Protein AF-A0A2G8JMU8-F1 (afdb_monomer_lite)

pLDDT: mean 80.98, std 19.52, range [22.72, 97.5]

Organism: Stichopus japonicus (NCBI:txid307972)

Structure (mmCIF, N/CA/C/O backbone):
data_AF-A0A2G8JMU8-F1
#
_entry.id   AF-A0A2G8JMU8-F1
#
loop_
_atom_site.group_PDB
_atom_site.id
_atom_site.type_symbol
_atom_site.label_atom_id
_atom_site.label_alt_id
_atom_site.label_comp_id
_atom_site.label_asym_id
_atom_site.label_entity_id
_atom_site.label_seq_id
_atom_site.pdbx_PDB_ins_code
_atom_site.Cartn_x
_atom_site.Cartn_y
_atom_site.Cartn_z
_atom_site.occupancy
_atom_site.B_iso_or_equiv
_atom_site.auth_seq_id
_atom_site.auth_comp_id
_atom_site.auth_asym_id
_atom_site.auth_atom_id
_atom_site.pdbx_PDB_model_num
ATOM 1 N N . MET A 1 1 ? 25.922 -6.117 26.471 1.00 38.06 1 MET A N 1
ATOM 2 C CA . MET A 1 1 ? 25.374 -7.477 26.297 1.00 38.06 1 MET A CA 1
ATOM 3 C C . MET A 1 1 ? 23.872 -7.440 26.523 1.00 38.06 1 MET A C 1
ATOM 5 O O . MET A 1 1 ? 23.458 -7.277 27.659 1.00 38.06 1 MET A O 1
ATOM 9 N N . HIS A 1 2 ? 23.084 -7.528 25.456 1.00 26.00 2 HIS A N 1
ATOM 10 C CA . HIS A 1 2 ? 22.071 -8.568 25.247 1.00 26.00 2 HIS A CA 1
ATOM 11 C C . HIS A 1 2 ? 21.508 -8.372 23.834 1.00 26.00 2 HIS A C 1
ATOM 13 O O . HIS A 1 2 ? 21.058 -7.289 23.478 1.00 26.00 2 HIS A O 1
ATOM 19 N N . HIS A 1 3 ? 21.642 -9.416 23.021 1.00 34.16 3 HIS A N 1
ATOM 20 C CA . HIS A 1 3 ? 21.028 -9.555 21.706 1.00 34.16 3 HIS A CA 1
ATOM 21 C C . HIS A 1 3 ? 19.506 -9.679 21.836 1.00 34.16 3 HIS A C 1
ATOM 23 O O . HIS A 1 3 ? 19.051 -10.393 22.726 1.00 34.16 3 HIS A O 1
ATOM 29 N N . LEU A 1 4 ? 18.760 -9.160 20.855 1.00 22.72 4 LEU A N 1
ATOM 30 C CA . LEU A 1 4 ? 17.804 -9.999 20.129 1.00 22.72 4 LEU A CA 1
ATOM 31 C C . LEU A 1 4 ? 17.551 -9.455 18.714 1.00 22.72 4 LEU A C 1
ATOM 33 O O . LEU A 1 4 ? 17.131 -8.318 18.527 1.00 22.72 4 LEU A O 1
ATOM 37 N N . LEU A 1 5 ? 17.851 -10.306 17.734 1.00 35.22 5 LEU A N 1
ATOM 38 C CA . LEU A 1 5 ? 17.390 -10.248 16.351 1.00 35.22 5 LEU A CA 1
ATOM 39 C C . LEU A 1 5 ? 15.922 -10.681 16.307 1.00 35.22 5 LEU A C 1
ATOM 41 O O . LEU A 1 5 ? 15.606 -11.722 16.873 1.00 35.22 5 LEU A O 1
ATOM 45 N N . MET A 1 6 ? 15.089 -9.979 15.544 1.00 23.41 6 MET A N 1
ATOM 46 C 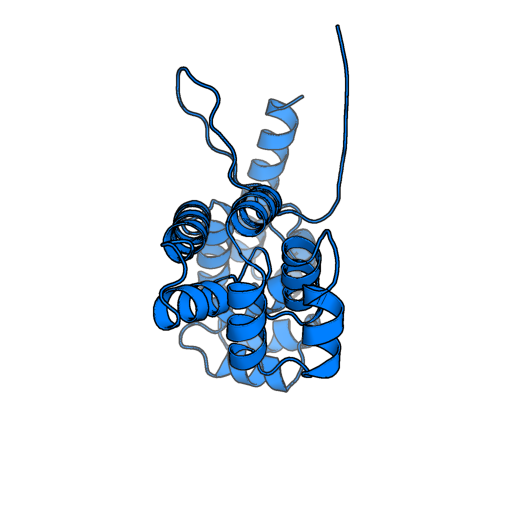CA . MET A 1 6 ? 13.949 -10.585 14.850 1.00 23.41 6 MET A CA 1
ATOM 47 C C . MET A 1 6 ? 13.879 -9.976 13.451 1.00 23.41 6 MET A C 1
ATOM 49 O O . MET A 1 6 ? 13.568 -8.803 13.270 1.00 23.41 6 MET A O 1
ATOM 53 N N . ILE A 1 7 ? 14.243 -10.800 12.472 1.00 36.19 7 ILE A N 1
ATOM 54 C CA . ILE A 1 7 ? 13.916 -10.603 11.065 1.00 36.19 7 ILE A CA 1
ATOM 55 C C . ILE A 1 7 ? 12.453 -11.020 10.927 1.00 36.19 7 ILE A C 1
ATOM 57 O O . ILE A 1 7 ? 12.143 -12.190 11.133 1.00 36.19 7 ILE A O 1
ATOM 61 N N . GLU A 1 8 ? 11.573 -10.096 10.550 1.00 27.27 8 GLU A N 1
ATOM 62 C CA . GLU A 1 8 ? 10.260 -10.444 10.007 1.00 27.27 8 GLU A CA 1
ATOM 63 C C . GLU A 1 8 ? 10.090 -9.803 8.631 1.00 27.27 8 GLU A C 1
ATOM 65 O O . GLU A 1 8 ? 10.208 -8.592 8.436 1.00 27.27 8 GLU A O 1
ATOM 70 N N . HIS A 1 9 ? 9.868 -10.682 7.658 1.00 35.88 9 HIS A N 1
ATOM 71 C CA . HIS A 1 9 ? 9.551 -10.370 6.277 1.00 35.88 9 HIS A CA 1
ATOM 72 C C . HIS A 1 9 ? 8.269 -9.523 6.195 1.00 35.88 9 HIS A C 1
ATOM 74 O O . HIS A 1 9 ? 7.248 -9.900 6.761 1.00 35.88 9 HIS A O 1
ATOM 80 N N . GLY A 1 10 ? 8.302 -8.422 5.433 1.00 34.47 10 GLY A N 1
ATOM 81 C CA . GLY A 1 10 ? 7.091 -7.818 4.853 1.00 34.47 10 GLY A CA 1
ATOM 82 C C . GLY A 1 10 ? 6.731 -6.379 5.240 1.00 34.47 10 GLY A C 1
ATOM 83 O O . GLY A 1 10 ? 5.755 -5.863 4.711 1.00 34.47 10 GLY A O 1
ATOM 84 N N . SER A 1 11 ? 7.488 -5.690 6.098 1.00 37.12 11 SER A N 1
ATOM 85 C CA . SER A 1 11 ? 7.205 -4.278 6.421 1.00 37.12 11 SER A CA 1
ATOM 86 C C . SER A 1 11 ? 8.136 -3.340 5.652 1.00 37.12 11 SER A C 1
ATOM 88 O O . SER A 1 11 ? 9.353 -3.417 5.815 1.00 37.12 11 SER A O 1
ATOM 90 N N . GLN A 1 12 ? 7.578 -2.456 4.815 1.00 39.88 12 GLN A N 1
ATOM 91 C CA . GLN A 1 12 ? 8.331 -1.353 4.209 1.00 39.88 12 GLN A CA 1
ATOM 92 C C . GLN A 1 12 ? 8.908 -0.479 5.338 1.00 39.88 12 GLN A C 1
ATOM 94 O O . GLN A 1 12 ? 8.166 0.084 6.141 1.00 39.88 12 GLN A O 1
ATOM 99 N N . GLN A 1 13 ? 10.237 -0.427 5.437 1.00 40.22 13 GLN A N 1
ATOM 100 C CA . GLN A 1 13 ? 10.962 0.406 6.396 1.00 40.22 13 GLN A CA 1
ATOM 101 C C . GLN A 1 13 ? 11.336 1.720 5.708 1.00 40.22 13 GLN A C 1
ATOM 103 O O . GLN A 1 13 ? 11.909 1.695 4.621 1.00 40.22 13 GLN A O 1
ATOM 108 N N . VAL A 1 14 ? 11.043 2.856 6.339 1.00 40.59 14 VAL A N 1
ATOM 109 C CA . VAL A 1 14 ? 11.495 4.178 5.882 1.00 40.59 14 VAL A CA 1
ATOM 110 C C . VAL A 1 14 ? 12.475 4.718 6.921 1.00 40.59 14 VAL A C 1
ATOM 112 O O . VAL A 1 14 ? 12.117 4.911 8.082 1.00 40.59 14 VAL A O 1
ATOM 115 N N . LEU A 1 15 ? 13.734 4.905 6.520 1.00 36.12 15 LEU A N 1
ATOM 116 C CA . LEU A 1 15 ? 14.836 5.305 7.398 1.00 36.12 15 LEU A CA 1
ATOM 117 C C . LEU A 1 15 ? 15.050 6.827 7.348 1.00 36.12 15 LEU A C 1
ATOM 119 O O . LEU A 1 15 ? 15.086 7.413 6.268 1.00 36.12 15 LEU A O 1
ATOM 123 N N . LYS A 1 16 ? 15.286 7.482 8.496 1.00 39.91 16 LYS A N 1
ATOM 124 C CA . LYS A 1 16 ? 15.858 8.842 8.517 1.00 39.91 16 LYS A CA 1
ATOM 125 C C . LYS A 1 16 ? 16.742 9.089 9.741 1.00 39.91 16 LYS A C 1
ATOM 127 O O . LYS A 1 16 ? 16.368 8.776 10.868 1.00 39.91 16 LYS A O 1
ATOM 132 N N . ARG A 1 17 ? 17.917 9.688 9.511 1.00 37.41 17 ARG A N 1
ATOM 133 C CA . ARG A 1 17 ? 18.836 10.204 10.543 1.00 37.41 17 ARG A CA 1
ATOM 134 C C . ARG A 1 17 ? 18.428 11.610 10.985 1.00 37.41 17 ARG A C 1
ATOM 136 O O . ARG A 1 17 ? 18.222 12.472 10.134 1.00 37.41 17 ARG A O 1
ATOM 143 N N . THR A 1 18 ? 18.501 11.883 12.288 1.00 38.81 18 THR A N 1
ATOM 144 C CA . THR A 1 18 ? 18.687 13.243 12.825 1.00 38.81 18 THR A CA 1
ATOM 145 C C . THR A 1 18 ? 19.670 13.246 13.996 1.00 38.81 18 THR A C 1
ATOM 147 O O . THR A 1 18 ? 19.736 12.296 14.775 1.00 38.81 18 THR A O 1
ATOM 150 N N . ASN A 1 19 ? 20.458 14.321 14.095 1.00 41.00 19 ASN A N 1
ATOM 151 C CA . ASN A 1 19 ? 21.487 14.530 15.114 1.00 41.00 19 ASN A CA 1
ATOM 152 C C . ASN A 1 19 ? 20.875 14.608 16.524 1.00 41.00 19 ASN A C 1
ATOM 154 O O . ASN A 1 19 ? 20.269 15.617 16.870 1.00 41.00 19 ASN A O 1
ATOM 158 N N . GLY A 1 20 ? 21.094 13.575 17.341 1.00 38.06 20 GLY A N 1
ATOM 159 C CA . GLY A 1 20 ? 20.872 13.615 18.791 1.00 38.06 20 GLY A CA 1
ATOM 160 C C . GLY A 1 20 ? 19.450 13.285 19.251 1.00 38.06 20 GLY A C 1
ATOM 161 O O . GLY A 1 20 ? 18.736 14.156 19.731 1.00 38.06 20 GLY A O 1
ATOM 162 N N . GLY A 1 21 ? 19.060 12.013 19.167 1.00 32.44 21 GLY A N 1
ATOM 163 C CA . GLY A 1 21 ? 17.838 11.488 19.787 1.00 32.44 21 GLY A CA 1
ATOM 164 C C . GLY A 1 21 ? 17.277 10.316 18.990 1.00 32.44 21 GLY A C 1
ATOM 165 O O . GLY A 1 21 ? 17.220 10.389 17.766 1.00 32.44 21 GLY A O 1
ATOM 166 N N . PHE A 1 22 ? 16.912 9.224 19.667 1.00 35.19 22 PHE A N 1
ATOM 167 C CA . PHE A 1 22 ? 16.287 8.058 19.039 1.00 35.19 22 PHE A CA 1
ATOM 168 C C . PHE A 1 22 ? 15.047 8.507 18.253 1.00 35.19 22 PHE A C 1
ATOM 170 O O . PHE A 1 22 ? 14.071 8.969 18.840 1.00 35.19 22 PHE A O 1
ATOM 177 N N . ALA A 1 23 ? 15.105 8.412 16.925 1.00 41.50 23 ALA A N 1
ATOM 178 C CA . ALA A 1 23 ? 13.950 8.643 16.075 1.00 41.50 23 ALA A CA 1
ATOM 179 C C . ALA A 1 23 ? 13.002 7.452 16.245 1.00 41.50 23 ALA A C 1
ATOM 181 O O . ALA A 1 23 ? 13.381 6.313 15.974 1.00 41.50 23 ALA A O 1
ATOM 182 N N . TYR A 1 24 ? 11.795 7.711 16.742 1.00 50.19 24 TYR A N 1
ATOM 183 C CA . TYR A 1 24 ? 10.752 6.698 16.829 1.00 50.19 24 TYR A CA 1
ATOM 184 C C . TYR A 1 24 ? 10.289 6.385 15.402 1.00 50.19 24 TYR A C 1
ATOM 186 O O . TYR A 1 24 ? 9.751 7.253 14.713 1.00 50.19 24 TYR A O 1
ATOM 194 N N . ILE A 1 25 ? 10.585 5.178 14.929 1.00 54.59 25 ILE A N 1
ATOM 195 C CA . ILE A 1 25 ? 10.092 4.677 13.646 1.00 54.59 25 ILE A CA 1
ATOM 196 C C . ILE A 1 25 ? 8.607 4.384 13.854 1.00 54.59 25 ILE A C 1
ATOM 198 O O . ILE A 1 25 ? 8.266 3.681 14.795 1.00 54.59 25 ILE A O 1
ATOM 202 N N . LEU A 1 26 ? 7.732 4.939 13.012 1.00 68.19 26 LEU A N 1
ATOM 203 C CA . LEU A 1 26 ? 6.309 4.605 13.031 1.00 68.19 26 LEU A CA 1
ATOM 204 C C . LEU A 1 26 ? 6.030 3.598 11.909 1.00 68.19 26 LEU A C 1
ATOM 206 O O . LEU A 1 26 ? 5.775 3.970 10.765 1.00 68.19 26 LEU A O 1
ATOM 210 N N . THR A 1 27 ? 6.142 2.312 12.218 1.00 77.75 27 THR A N 1
ATOM 211 C CA . THR A 1 27 ? 5.810 1.215 11.303 1.00 77.75 27 THR A CA 1
ATOM 212 C C . THR A 1 27 ? 4.297 0.996 11.221 1.00 77.75 27 THR A C 1
ATOM 214 O O . THR A 1 27 ? 3.518 1.519 12.020 1.00 77.75 27 THR A O 1
ATOM 217 N N . PHE A 1 28 ? 3.851 0.176 10.261 1.00 80.62 28 PHE A N 1
ATOM 218 C CA . PHE A 1 28 ? 2.446 -0.247 10.210 1.00 80.62 28 PHE A CA 1
ATOM 219 C C . PHE A 1 28 ? 2.045 -1.054 11.456 1.00 80.62 28 PHE A C 1
ATOM 221 O O . PHE A 1 28 ? 0.899 -0.979 11.896 1.00 80.62 28 PHE A O 1
ATOM 228 N N . ARG A 1 29 ? 2.989 -1.796 12.055 1.00 83.00 29 ARG A N 1
ATOM 229 C CA . ARG A 1 29 ? 2.781 -2.469 13.342 1.00 83.00 29 ARG A CA 1
ATOM 230 C C . ARG A 1 29 ? 2.542 -1.448 14.450 1.00 83.00 29 ARG A C 1
ATOM 232 O O . ARG A 1 29 ? 1.529 -1.566 15.125 1.00 83.00 29 ARG A O 1
ATOM 239 N N . ASP A 1 30 ? 3.391 -0.429 14.557 1.00 85.25 30 ASP A N 1
ATOM 240 C CA . ASP A 1 30 ? 3.254 0.615 15.584 1.00 85.25 30 ASP A CA 1
ATOM 241 C C . ASP A 1 30 ? 1.926 1.368 15.430 1.00 85.25 30 ASP A C 1
ATOM 243 O O . ASP A 1 30 ? 1.234 1.630 16.411 1.00 85.25 30 ASP A O 1
ATOM 247 N N . LEU A 1 31 ? 1.502 1.639 14.186 1.00 88.81 31 LEU A N 1
ATOM 248 C CA . LEU A 1 31 ? 0.170 2.181 13.916 1.00 88.81 31 LEU A CA 1
ATOM 249 C C . LEU A 1 31 ? -0.936 1.247 14.433 1.00 88.81 31 LEU A C 1
ATOM 251 O O . LEU A 1 31 ? -1.871 1.716 15.080 1.00 88.81 31 LEU A O 1
ATOM 255 N N . LYS A 1 32 ? -0.866 -0.058 14.135 1.00 91.81 32 LYS A N 1
ATOM 256 C CA . LYS A 1 32 ? -1.877 -1.026 14.587 1.00 91.81 32 LYS A CA 1
ATOM 257 C C . LYS A 1 32 ? -1.899 -1.168 16.106 1.00 91.81 32 LYS A C 1
ATOM 259 O O . LYS A 1 32 ? -2.990 -1.260 16.660 1.00 91.81 32 LYS A O 1
ATOM 264 N N . GLU A 1 33 ? -0.753 -1.156 16.778 1.00 91.19 33 GLU A N 1
ATOM 265 C CA . GLU A 1 33 ? -0.663 -1.195 18.244 1.00 91.19 33 GLU A CA 1
ATOM 266 C C . GLU A 1 33 ? -1.293 0.059 18.870 1.00 91.19 33 GLU A C 1
ATOM 268 O O . GLU A 1 33 ? -2.180 -0.042 19.723 1.00 91.19 33 GLU A O 1
ATOM 273 N N . GLU A 1 34 ? -0.938 1.247 18.374 1.00 91.44 34 GLU A N 1
ATOM 274 C CA . GLU A 1 34 ? -1.514 2.511 18.842 1.00 91.44 34 GLU A CA 1
ATOM 275 C C . GLU A 1 34 ? -3.027 2.584 18.603 1.00 91.44 34 GLU A C 1
ATOM 277 O O . GLU A 1 34 ? -3.779 2.972 19.502 1.00 91.44 34 GLU A O 1
ATOM 282 N N . LEU A 1 35 ? -3.504 2.170 17.424 1.00 93.56 35 LEU A N 1
ATOM 283 C CA . LEU A 1 35 ? -4.937 2.082 17.135 1.00 93.56 35 LEU A CA 1
ATOM 284 C C . LEU A 1 35 ? -5.631 1.060 18.040 1.00 93.56 35 LEU A C 1
ATOM 286 O O . LEU A 1 35 ? -6.692 1.363 18.587 1.00 93.56 35 LEU A O 1
ATOM 290 N N . SER A 1 36 ? -5.031 -0.114 18.246 1.00 94.88 36 SER A N 1
ATOM 291 C CA . SER A 1 36 ? -5.598 -1.175 19.089 1.00 94.88 36 SER A CA 1
ATOM 292 C C . SER A 1 36 ? -5.789 -0.719 20.532 1.00 94.88 36 SER A C 1
ATOM 294 O O . SER A 1 36 ? -6.790 -1.073 21.152 1.00 94.88 36 SER A O 1
ATOM 296 N N . SER A 1 37 ? -4.881 0.121 21.040 1.00 93.00 37 SER A N 1
ATOM 297 C CA . SER A 1 37 ? -4.963 0.685 22.392 1.00 93.00 37 SER A CA 1
ATOM 298 C C . SER A 1 37 ? -6.064 1.744 22.571 1.00 93.00 37 SER A C 1
ATOM 300 O O . SER A 1 37 ? -6.443 2.055 23.700 1.00 93.00 37 SER A O 1
ATOM 302 N N . LYS A 1 38 ? -6.577 2.321 21.473 1.00 93.06 38 LYS A N 1
ATOM 303 C CA . LYS A 1 38 ? -7.528 3.452 21.490 1.00 93.06 38 LYS A CA 1
ATOM 304 C C . LYS A 1 38 ? -8.916 3.101 20.963 1.00 93.06 38 LYS A C 1
ATOM 306 O O . LYS A 1 38 ? -9.875 3.809 21.278 1.00 93.06 38 LYS A O 1
ATOM 311 N N . LEU A 1 39 ? -9.028 2.063 20.136 1.00 95.00 39 LEU A N 1
ATOM 312 C CA . LEU A 1 39 ? -10.305 1.584 19.622 1.00 95.00 39 LEU A CA 1
ATOM 313 C C . LEU A 1 39 ? -11.076 0.864 20.725 1.00 95.00 39 LEU A C 1
ATOM 315 O O . LEU A 1 39 ? -10.578 -0.070 21.341 1.00 95.00 39 LEU A O 1
ATOM 319 N N . THR A 1 40 ? -12.321 1.279 20.935 1.00 95.50 40 THR A N 1
ATOM 320 C CA . THR A 1 40 ? -13.264 0.583 21.818 1.00 95.50 40 THR A CA 1
ATOM 321 C C . THR A 1 40 ? -14.078 -0.459 21.045 1.00 95.50 40 THR A C 1
ATOM 323 O O . THR A 1 40 ? -14.111 -0.446 19.810 1.00 95.50 40 THR A O 1
ATOM 326 N N . GLN A 1 41 ? -14.784 -1.345 21.754 1.00 95.75 41 GLN A N 1
ATOM 327 C CA . GLN A 1 41 ? -15.700 -2.316 21.136 1.00 95.75 41 GLN A CA 1
ATOM 328 C C . GLN A 1 41 ? -16.766 -1.627 20.275 1.00 95.75 41 GLN A C 1
ATOM 330 O O . GLN A 1 41 ? -16.985 -2.033 19.137 1.00 95.75 41 GLN A O 1
ATOM 335 N N . THR A 1 42 ? -17.364 -0.539 20.773 1.00 96.00 42 THR A N 1
ATOM 336 C CA . THR A 1 42 ? -18.346 0.256 20.020 1.00 96.00 42 THR A CA 1
ATOM 337 C C . THR A 1 42 ? -17.735 0.849 18.753 1.00 96.00 42 THR A C 1
ATOM 339 O O . THR A 1 42 ? -18.357 0.809 17.698 1.00 96.00 42 THR A O 1
ATOM 342 N N . ASN A 1 43 ? -16.481 1.319 18.808 1.00 96.00 43 ASN A N 1
ATOM 343 C CA . ASN A 1 43 ? -15.800 1.791 17.600 1.00 96.00 43 ASN A CA 1
ATOM 344 C C . ASN A 1 43 ? -15.615 0.670 16.572 1.00 96.00 43 ASN A C 1
ATOM 346 O O . ASN A 1 43 ? -15.827 0.903 15.387 1.00 96.00 43 ASN A O 1
ATOM 350 N N . CYS A 1 44 ? -15.238 -0.533 17.011 1.00 96.81 44 CYS A N 1
ATOM 351 C CA . CYS A 1 44 ? -15.094 -1.689 16.125 1.00 96.81 44 CYS A CA 1
ATOM 352 C C . CYS A 1 44 ? -16.440 -2.103 15.511 1.00 96.81 44 CYS A C 1
ATOM 354 O O . CYS A 1 44 ? -16.491 -2.476 14.343 1.00 96.81 44 CYS A O 1
ATOM 356 N N . GLU A 1 45 ? -17.537 -1.991 16.259 1.00 96.62 45 GLU A N 1
ATOM 357 C CA . GLU A 1 45 ? -18.881 -2.249 15.741 1.00 96.62 45 GLU A CA 1
ATOM 358 C C . GLU A 1 45 ? -19.286 -1.232 14.660 1.00 96.62 45 GLU A C 1
ATOM 360 O O . GLU A 1 45 ? -19.693 -1.622 13.562 1.00 96.62 45 GLU A O 1
ATOM 365 N N . ASP A 1 46 ? -19.115 0.066 14.927 1.00 96.94 46 ASP A N 1
ATOM 366 C CA . ASP A 1 46 ? -19.449 1.134 13.978 1.00 96.94 46 ASP A CA 1
ATOM 367 C C . ASP A 1 46 ? -18.571 1.084 12.721 1.00 96.94 46 ASP A C 1
ATOM 369 O O . ASP A 1 46 ? -19.072 1.195 11.599 1.00 96.94 46 ASP A O 1
ATOM 373 N N . LEU A 1 47 ? -17.269 0.833 12.887 1.00 96.44 47 LEU A N 1
ATOM 374 C CA . LEU A 1 47 ? -16.359 0.595 11.768 1.00 96.44 47 LEU A CA 1
ATOM 375 C C . LEU A 1 47 ? -16.753 -0.672 11.003 1.00 96.44 47 LEU A C 1
ATOM 377 O O . LEU A 1 47 ? -16.740 -0.668 9.776 1.00 96.44 47 LEU A O 1
ATOM 381 N N . GLY A 1 48 ? -17.149 -1.744 11.690 1.00 96.19 48 GLY A N 1
ATOM 382 C CA . GLY A 1 48 ? -17.620 -2.971 11.052 1.00 96.19 48 GLY A CA 1
ATOM 383 C C . GLY A 1 48 ? -18.799 -2.708 10.117 1.00 96.19 48 GLY A C 1
ATOM 384 O O . GLY A 1 48 ? -18.790 -3.162 8.973 1.00 96.19 48 GLY A O 1
ATOM 385 N N . ARG A 1 49 ? -19.763 -1.888 10.555 1.00 95.06 49 ARG A N 1
ATOM 386 C CA . ARG A 1 49 ? -20.883 -1.431 9.715 1.00 95.06 49 ARG A CA 1
ATOM 387 C C . ARG A 1 49 ? -20.400 -0.571 8.546 1.00 95.06 49 ARG A C 1
ATOM 389 O O . ARG A 1 49 ? -20.812 -0.815 7.414 1.00 95.06 49 ARG A O 1
ATOM 396 N N . TYR A 1 50 ? -19.490 0.373 8.791 1.00 95.25 50 TYR A N 1
ATOM 397 C CA . TYR A 1 50 ? -18.913 1.236 7.753 1.00 95.25 50 TYR A CA 1
ATOM 398 C C . TYR A 1 50 ? -18.227 0.441 6.634 1.00 95.25 50 TYR A C 1
ATOM 400 O O . TYR A 1 50 ? -18.430 0.690 5.446 1.00 95.25 50 TYR A O 1
ATOM 408 N N . PHE A 1 51 ? -17.440 -0.568 7.007 1.00 91.44 51 PHE A N 1
ATOM 409 C CA . PHE A 1 51 ? -16.753 -1.458 6.072 1.00 91.44 51 PHE A CA 1
ATOM 410 C C . PHE A 1 51 ? -17.646 -2.576 5.523 1.00 91.44 51 PHE A C 1
ATOM 412 O O . PHE A 1 51 ? -17.187 -3.353 4.688 1.00 91.44 51 PHE A O 1
ATOM 419 N N . SER A 1 52 ? -18.920 -2.627 5.933 1.00 94.62 52 SER A N 1
ATOM 420 C CA . SER A 1 52 ? -19.880 -3.668 5.547 1.00 94.62 52 SER A CA 1
ATOM 421 C C . SER A 1 52 ? -19.378 -5.084 5.862 1.00 94.62 52 SER A C 1
ATOM 423 O O . SER A 1 52 ? -19.559 -6.010 5.070 1.00 94.62 52 SER A O 1
ATOM 425 N N . LEU A 1 53 ? -18.724 -5.253 7.016 1.00 92.06 53 LEU A N 1
ATOM 426 C CA . LEU A 1 53 ? -18.341 -6.569 7.519 1.00 92.06 53 LEU A CA 1
ATOM 427 C C . LEU A 1 53 ? -19.595 -7.378 7.909 1.00 92.06 53 LEU A C 1
ATOM 429 O O . LEU A 1 53 ? -20.562 -6.794 8.408 1.00 92.06 53 LEU A O 1
ATOM 433 N N . PRO A 1 54 ? -19.591 -8.714 7.726 1.00 94.31 54 PRO A N 1
ATOM 434 C CA . PRO A 1 54 ? -20.684 -9.576 8.168 1.00 94.31 54 PRO A CA 1
ATOM 435 C C . PRO A 1 54 ? -21.010 -9.370 9.662 1.00 94.31 54 PRO A C 1
ATOM 437 O O . PRO A 1 54 ? -20.092 -9.415 10.487 1.00 94.31 54 PRO A O 1
ATOM 440 N N . PRO A 1 55 ? -22.282 -9.139 10.046 1.00 93.44 55 PRO A N 1
ATOM 441 C CA . PRO A 1 55 ? -22.643 -8.827 11.433 1.00 93.44 55 PRO A CA 1
ATOM 442 C C . PRO A 1 55 ? -22.257 -9.910 12.446 1.00 93.44 55 PRO A C 1
ATOM 444 O O . PRO A 1 55 ? -21.828 -9.599 13.552 1.00 93.44 55 PRO A O 1
ATOM 447 N N . ASP A 1 56 ? -22.372 -11.180 12.061 1.00 94.94 56 ASP A N 1
ATOM 448 C CA . ASP A 1 56 ? -21.950 -12.340 12.848 1.00 94.94 56 ASP A CA 1
ATOM 449 C C . ASP A 1 56 ? -20.436 -12.341 13.091 1.00 94.94 56 ASP A C 1
ATOM 451 O O . ASP A 1 56 ? -19.976 -12.591 14.206 1.00 94.94 56 ASP A O 1
ATOM 455 N N . GLN A 1 57 ? -19.653 -11.980 12.072 1.00 93.44 57 GLN A N 1
ATOM 456 C CA . GLN A 1 57 ? -18.211 -11.829 12.208 1.00 93.44 57 GLN A CA 1
ATOM 457 C C . GLN A 1 57 ? -17.854 -10.677 13.153 1.00 93.44 57 GLN A C 1
ATOM 459 O O . GLN A 1 57 ? -17.006 -10.849 14.029 1.00 93.44 57 GLN A O 1
ATOM 464 N N . VAL A 1 58 ? -18.490 -9.514 12.988 1.00 95.75 58 VAL A N 1
ATOM 465 C CA . VAL A 1 58 ? -18.261 -8.356 13.865 1.00 95.75 58 VAL A CA 1
ATOM 466 C C . VAL A 1 58 ? -18.590 -8.730 15.306 1.00 95.75 58 VAL A C 1
ATOM 468 O O . VAL A 1 58 ? -17.772 -8.482 16.189 1.00 95.75 58 VAL A O 1
ATOM 471 N N . GLN A 1 59 ? -19.720 -9.406 15.535 1.00 96.00 59 GLN A N 1
ATOM 472 C CA . GLN A 1 59 ? -20.124 -9.864 16.861 1.00 96.00 59 GLN A CA 1
ATOM 473 C C . GLN A 1 59 ? -19.079 -10.800 17.485 1.00 96.00 59 GLN A C 1
ATOM 475 O O . GLN A 1 59 ? -18.688 -10.612 18.638 1.00 96.00 59 GLN A O 1
ATOM 480 N N . ASN A 1 60 ? -18.576 -11.771 16.717 1.00 95.75 60 ASN A N 1
ATOM 481 C CA . ASN A 1 60 ? -17.528 -12.676 17.186 1.00 95.75 60 ASN A CA 1
ATOM 482 C C . ASN A 1 60 ? -16.247 -11.914 17.561 1.00 95.75 60 ASN A C 1
ATOM 484 O O . ASN A 1 60 ? -15.672 -12.167 18.618 1.00 95.75 60 ASN A O 1
ATOM 488 N N . ILE A 1 61 ? -15.829 -10.941 16.745 1.00 95.81 61 ILE A N 1
ATOM 489 C CA . ILE A 1 61 ? -14.637 -10.124 17.009 1.00 95.81 61 ILE A CA 1
ATOM 490 C C . ILE A 1 61 ? -14.806 -9.287 18.282 1.00 95.81 61 ILE A C 1
ATOM 492 O O . ILE A 1 61 ? -13.934 -9.335 19.148 1.00 95.81 61 ILE A O 1
ATOM 496 N N . ILE A 1 62 ? -15.915 -8.552 18.436 1.00 95.25 62 ILE A N 1
ATOM 497 C CA . ILE A 1 62 ? -16.085 -7.620 19.566 1.00 95.25 62 ILE A CA 1
ATOM 498 C C . ILE A 1 62 ? -16.242 -8.327 20.916 1.00 95.25 62 ILE A C 1
ATOM 500 O O . ILE A 1 62 ? -15.930 -7.734 21.943 1.00 95.25 62 ILE A O 1
ATOM 504 N N . THR A 1 63 ? -16.675 -9.592 20.932 1.00 95.00 63 THR A N 1
ATOM 505 C CA . THR A 1 63 ? -16.740 -10.405 22.165 1.00 95.00 63 THR A CA 1
ATOM 506 C C . THR A 1 63 ? -15.385 -10.963 22.616 1.00 95.00 63 THR A C 1
ATOM 508 O O . THR 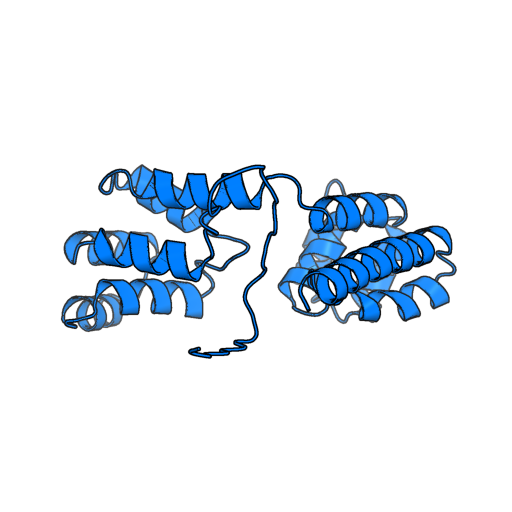A 1 63 ? -15.271 -11.439 23.744 1.00 95.00 63 THR A O 1
ATOM 511 N N . SER A 1 64 ? -14.350 -10.887 21.771 1.00 95.50 64 SER A N 1
ATOM 512 C CA . SER A 1 64 ? -12.981 -11.274 22.124 1.00 95.50 64 SER A CA 1
ATOM 513 C C . SER A 1 64 ? -12.360 -10.296 23.124 1.00 95.50 64 SER A C 1
ATOM 515 O O . SER A 1 64 ? -12.601 -9.091 23.073 1.00 95.50 64 SER A O 1
ATOM 517 N N . THR A 1 65 ? -11.470 -10.788 23.985 1.00 93.56 65 THR A N 1
ATOM 518 C CA . THR A 1 65 ? -10.625 -9.931 24.833 1.00 93.56 65 THR A CA 1
ATOM 519 C C . THR A 1 65 ? -9.612 -9.116 24.023 1.00 93.56 65 THR A C 1
ATOM 521 O O . THR A 1 65 ? -9.174 -8.073 24.490 1.00 93.56 65 THR A O 1
ATOM 524 N N . LEU A 1 66 ? -9.270 -9.569 22.812 1.00 95.31 66 LEU A N 1
ATOM 525 C CA . LEU A 1 66 ? -8.359 -8.910 21.862 1.00 95.31 66 LEU A CA 1
ATOM 526 C C . LEU A 1 66 ? -9.135 -8.284 20.692 1.00 95.31 66 LEU A C 1
ATOM 528 O O . LEU A 1 66 ? -8.732 -8.366 19.533 1.00 95.31 66 LEU A O 1
ATOM 532 N N . TYR A 1 67 ? -10.324 -7.746 20.972 1.00 96.81 67 TYR A N 1
ATOM 533 C CA . TYR A 1 67 ? -11.267 -7.313 19.940 1.00 96.81 67 TYR A CA 1
ATOM 534 C C . TYR A 1 67 ? -10.667 -6.310 18.946 1.00 96.81 67 TYR A C 1
ATOM 536 O O . TYR A 1 67 ? -10.925 -6.426 17.752 1.00 96.81 67 TYR A O 1
ATOM 544 N N . SER A 1 68 ? -9.871 -5.343 19.406 1.00 95.81 68 SER A N 1
ATOM 545 C CA . SER A 1 68 ? -9.341 -4.271 18.560 1.00 95.81 68 SER A CA 1
ATOM 546 C C . SER A 1 68 ? -8.246 -4.773 17.615 1.00 95.81 68 SER A C 1
ATOM 548 O O . SER A 1 68 ? -8.272 -4.463 16.425 1.00 95.81 68 SER A O 1
ATOM 550 N N . GLU A 1 69 ? -7.354 -5.631 18.105 1.00 96.31 69 GLU A N 1
ATOM 551 C CA . GLU A 1 69 ? -6.312 -6.295 17.311 1.00 96.31 69 GLU A CA 1
ATOM 552 C C . GLU A 1 69 ? -6.931 -7.230 16.267 1.00 96.31 69 GLU A C 1
ATOM 554 O O . GLU A 1 69 ? -6.620 -7.137 15.078 1.00 96.31 69 GLU A O 1
ATOM 559 N N . ASN A 1 70 ? -7.875 -8.077 16.693 1.00 96.06 70 ASN A N 1
ATOM 560 C CA . ASN A 1 70 ? -8.600 -8.987 15.807 1.00 96.06 70 ASN A CA 1
ATOM 561 C C . ASN A 1 70 ? -9.393 -8.225 14.736 1.00 96.06 70 ASN A C 1
ATOM 563 O O . ASN A 1 70 ? -9.503 -8.684 13.599 1.00 96.06 70 ASN A O 1
ATOM 567 N N . PHE A 1 71 ? -9.939 -7.056 15.078 1.00 97.50 71 PHE A N 1
ATOM 568 C CA . PHE A 1 71 ? -10.651 -6.207 14.132 1.00 97.50 71 PHE A CA 1
ATOM 569 C C . PHE A 1 71 ? -9.713 -5.623 13.071 1.00 97.50 71 PHE A C 1
ATOM 571 O O . PHE A 1 71 ? -9.996 -5.733 11.878 1.00 97.50 71 PHE A O 1
ATOM 578 N N . LEU A 1 72 ? -8.580 -5.041 13.480 1.00 95.44 72 LEU A N 1
ATOM 579 C CA . LEU A 1 72 ? -7.594 -4.496 12.543 1.00 95.44 72 LEU A CA 1
ATOM 580 C C . LEU A 1 72 ? -7.003 -5.588 11.644 1.00 95.44 72 LEU A C 1
ATOM 582 O O . LEU A 1 72 ? -6.870 -5.366 10.441 1.00 95.44 72 LEU A O 1
ATOM 586 N N . LEU A 1 73 ? -6.732 -6.779 12.188 1.00 88.75 73 LEU A N 1
ATOM 587 C CA . LEU A 1 73 ? -6.315 -7.940 11.401 1.00 88.75 73 LEU A CA 1
ATOM 588 C C . LEU A 1 73 ? -7.381 -8.329 10.368 1.00 88.75 73 LEU A C 1
ATOM 590 O O . LEU A 1 73 ? -7.067 -8.520 9.199 1.00 88.75 73 LEU A O 1
ATOM 594 N N . ALA A 1 74 ? -8.657 -8.375 10.759 1.00 89.62 74 ALA A N 1
ATOM 595 C CA . ALA A 1 74 ? -9.742 -8.708 9.840 1.00 89.62 74 ALA A CA 1
ATOM 596 C C . ALA A 1 74 ? -9.903 -7.686 8.699 1.00 89.62 74 ALA A C 1
ATOM 598 O O . ALA A 1 74 ? -10.309 -8.073 7.596 1.00 89.62 74 ALA A O 1
ATOM 599 N N . LEU A 1 75 ? -9.610 -6.402 8.954 1.00 87.75 75 LEU A N 1
ATOM 600 C CA . LEU A 1 75 ? -9.556 -5.365 7.920 1.00 87.75 75 LEU A CA 1
ATOM 601 C C . LEU A 1 75 ? -8.356 -5.555 6.983 1.00 87.75 75 LEU A C 1
ATOM 603 O O . LEU A 1 75 ? -8.497 -5.363 5.774 1.00 87.75 75 LEU A O 1
ATOM 607 N N . GLU A 1 76 ? -7.203 -5.940 7.526 1.00 83.38 76 GLU A N 1
ATOM 608 C CA . GLU A 1 76 ? -5.975 -6.208 6.772 1.00 83.38 76 GLU A CA 1
ATOM 609 C C . GLU A 1 76 ? -6.115 -7.432 5.859 1.00 83.38 76 GLU A C 1
ATOM 611 O O . GLU A 1 76 ? -5.882 -7.331 4.658 1.00 83.38 76 GLU A O 1
ATOM 616 N N . GLU A 1 77 ? -6.603 -8.560 6.380 1.00 79.62 77 GLU A N 1
ATOM 617 C CA . GLU A 1 77 ? -6.834 -9.795 5.612 1.00 79.62 77 GLU A CA 1
ATOM 618 C C . GLU A 1 77 ? -7.826 -9.606 4.454 1.00 79.62 77 GLU A C 1
ATOM 620 O O . GLU A 1 77 ? -7.775 -10.313 3.449 1.00 79.62 77 GLU A O 1
ATOM 625 N N . ARG A 1 78 ? -8.739 -8.635 4.581 1.00 80.00 78 ARG A N 1
ATOM 626 C CA . ARG A 1 78 ? -9.709 -8.261 3.537 1.00 80.00 78 ARG A CA 1
ATOM 627 C C . ARG A 1 78 ? -9.187 -7.186 2.585 1.00 80.00 78 ARG A C 1
ATOM 629 O O . ARG A 1 78 ? -9.906 -6.787 1.671 1.00 80.00 78 ARG A O 1
ATOM 636 N N . GLY A 1 79 ? -7.966 -6.701 2.802 1.00 75.12 79 GLY A N 1
ATOM 637 C CA . GLY A 1 79 ? -7.330 -5.665 1.993 1.00 75.12 79 GLY A CA 1
ATOM 638 C C . GLY A 1 79 ? -7.945 -4.274 2.159 1.00 75.12 79 GLY A C 1
ATOM 639 O O . GLY A 1 79 ? -7.734 -3.412 1.308 1.00 75.12 79 GLY A O 1
ATOM 640 N N . TYR A 1 80 ? -8.718 -4.027 3.222 1.00 80.38 80 TYR A N 1
ATOM 641 C CA . TYR A 1 80 ? -9.249 -2.689 3.508 1.00 80.38 80 TYR A CA 1
ATOM 642 C C . TYR A 1 80 ? -8.181 -1.741 4.041 1.00 80.38 80 TYR A C 1
ATOM 644 O O . TYR A 1 80 ? -8.298 -0.529 3.844 1.00 80.38 80 TYR A O 1
ATOM 652 N N . ILE A 1 81 ? -7.168 -2.299 4.704 1.00 79.94 81 ILE A N 1
ATOM 653 C CA . ILE A 1 81 ? -5.970 -1.592 5.142 1.00 79.94 81 ILE A CA 1
ATOM 654 C C . ILE A 1 81 ? -4.728 -2.410 4.814 1.00 79.94 81 ILE A C 1
ATOM 656 O O . ILE A 1 81 ? -4.761 -3.636 4.845 1.00 79.94 81 ILE A O 1
ATOM 660 N N . ASN A 1 82 ? -3.633 -1.728 4.515 1.00 78.69 82 ASN A N 1
ATOM 661 C CA . ASN A 1 82 ? -2.294 -2.298 4.404 1.00 78.69 82 ASN A CA 1
ATOM 662 C C . ASN A 1 82 ? -1.257 -1.168 4.597 1.00 78.69 82 ASN A C 1
ATOM 664 O O . ASN A 1 82 ? -1.654 0.002 4.644 1.00 78.69 82 ASN A O 1
ATOM 668 N N . PRO A 1 83 ? 0.054 -1.467 4.689 1.00 71.25 83 PRO A N 1
ATOM 669 C CA . PRO A 1 83 ? 1.079 -0.434 4.874 1.00 71.25 83 PRO A CA 1
ATOM 670 C C . PRO A 1 83 ? 1.034 0.687 3.819 1.00 71.25 83 PRO A C 1
ATOM 672 O O . PRO A 1 83 ? 1.229 1.860 4.131 1.00 71.25 83 PRO A O 1
ATOM 675 N N . SER A 1 84 ? 0.705 0.344 2.573 1.00 63.94 84 SER A N 1
ATOM 676 C CA . SER A 1 84 ? 0.616 1.280 1.446 1.00 63.94 84 SER A CA 1
ATOM 677 C C . SER A 1 84 ? -0.746 1.977 1.337 1.00 63.94 84 SER A C 1
ATOM 679 O O . SER A 1 84 ? -0.923 2.875 0.507 1.00 63.94 84 SER A O 1
ATOM 681 N N . ASN A 1 85 ? -1.732 1.614 2.158 1.00 67.00 85 ASN A N 1
ATOM 682 C CA . ASN A 1 85 ? -3.081 2.149 2.060 1.00 67.00 85 ASN A CA 1
ATOM 683 C C . ASN A 1 85 ? -3.843 2.034 3.384 1.00 67.00 85 ASN A C 1
ATOM 685 O O . ASN A 1 85 ? -4.457 1.010 3.679 1.00 67.00 85 ASN A O 1
ATOM 689 N N . VAL A 1 86 ? -3.878 3.131 4.144 1.00 84.69 86 VAL A N 1
ATOM 690 C CA . VAL A 1 86 ? -4.786 3.293 5.295 1.00 84.69 86 VAL A CA 1
ATOM 691 C C . VAL A 1 86 ? -5.830 4.390 5.076 1.00 84.69 86 VAL A C 1
ATOM 693 O O . VAL A 1 86 ? -6.608 4.687 5.977 1.00 84.69 86 VAL A O 1
ATOM 696 N N . ASN A 1 87 ? -5.910 4.970 3.874 1.00 81.06 87 ASN A N 1
ATOM 697 C CA . ASN A 1 87 ? -6.771 6.121 3.570 1.00 81.06 87 ASN A CA 1
ATOM 698 C C . ASN A 1 87 ? -8.250 5.837 3.818 1.00 81.06 87 ASN A C 1
ATOM 700 O O . ASN A 1 87 ? -8.981 6.691 4.321 1.00 81.06 87 ASN A O 1
ATOM 704 N N . ARG A 1 88 ? -8.692 4.617 3.498 1.00 83.50 88 ARG A N 1
ATOM 705 C CA . ARG A 1 88 ? -10.076 4.207 3.733 1.00 83.50 88 ARG A CA 1
ATOM 706 C C . ARG A 1 88 ? -10.393 4.111 5.226 1.00 83.50 88 ARG A C 1
ATOM 708 O O . ARG A 1 88 ? -11.485 4.496 5.634 1.00 83.50 88 ARG A O 1
ATOM 715 N N . LEU A 1 89 ? -9.438 3.654 6.037 1.00 91.12 89 LEU A N 1
ATOM 716 C CA . LEU A 1 89 ? -9.563 3.674 7.492 1.00 91.12 89 LEU A CA 1
ATOM 717 C C . LEU A 1 89 ? -9.531 5.105 8.031 1.00 91.12 89 LEU A C 1
ATOM 719 O O . LEU A 1 89 ? -10.382 5.443 8.843 1.00 91.12 89 LEU A O 1
ATOM 723 N N . THR A 1 90 ? -8.650 5.972 7.525 1.00 90.94 90 THR A N 1
ATOM 724 C CA . THR A 1 90 ? -8.640 7.403 7.871 1.00 90.94 90 THR A CA 1
ATOM 725 C C . THR A 1 90 ? -10.004 8.047 7.634 1.00 90.94 90 THR A C 1
ATOM 727 O O . THR A 1 90 ? -10.541 8.682 8.537 1.00 90.94 90 THR A O 1
ATOM 730 N N . ALA A 1 91 ? -10.598 7.845 6.454 1.00 87.69 91 ALA A N 1
ATOM 731 C CA . ALA A 1 91 ? -11.911 8.390 6.117 1.00 87.69 91 ALA A CA 1
ATOM 732 C C . ALA A 1 91 ? -13.002 7.901 7.083 1.00 87.69 91 ALA A C 1
ATOM 734 O O . ALA A 1 91 ? -13.749 8.718 7.619 1.00 87.69 91 ALA A O 1
ATOM 735 N N . ALA A 1 92 ? -13.033 6.595 7.371 1.00 92.38 92 ALA A N 1
ATOM 736 C CA . ALA A 1 92 ? -13.982 6.003 8.311 1.00 92.38 92 ALA A CA 1
ATOM 737 C C . ALA A 1 92 ? -13.835 6.586 9.729 1.00 92.38 92 ALA A C 1
ATOM 739 O O . ALA A 1 92 ? -14.818 6.980 10.354 1.00 92.38 92 ALA A O 1
ATOM 740 N N . LEU A 1 93 ? -12.599 6.687 10.229 1.00 94.38 93 LEU A N 1
ATOM 741 C CA . LEU A 1 93 ? -12.294 7.243 11.550 1.00 94.38 93 LEU A CA 1
ATOM 742 C C . LEU A 1 93 ? -12.691 8.723 11.662 1.00 94.38 93 LEU A C 1
ATOM 744 O O . LEU A 1 93 ? -13.174 9.152 12.714 1.00 94.38 93 LEU A O 1
ATOM 748 N N . THR A 1 94 ? -12.508 9.495 10.589 1.00 92.38 94 THR A N 1
ATOM 749 C CA . THR A 1 94 ? -12.914 10.904 10.509 1.00 92.38 94 THR A CA 1
ATOM 750 C C . THR A 1 94 ? -14.432 11.049 10.494 1.00 92.38 94 THR A C 1
ATOM 752 O O . THR A 1 94 ? -14.980 11.828 11.275 1.00 92.38 94 THR A O 1
ATOM 755 N N . GLU A 1 95 ? -15.121 10.290 9.641 1.00 93.44 95 GLU A N 1
ATOM 756 C CA . GLU A 1 95 ? -16.578 10.355 9.481 1.00 93.44 95 GLU A CA 1
ATOM 757 C C . GLU A 1 95 ? -17.309 9.954 10.767 1.00 93.44 95 GLU A C 1
ATOM 759 O O . GLU A 1 95 ? -18.221 10.651 11.215 1.00 93.44 95 GLU A O 1
ATOM 764 N N . LEU A 1 96 ? -16.838 8.885 11.415 1.00 92.44 96 LEU A N 1
ATOM 765 C CA . LEU A 1 96 ? -17.379 8.386 12.679 1.00 92.44 96 LEU A CA 1
ATOM 766 C C . LEU A 1 96 ? -16.880 9.169 13.906 1.00 92.44 96 LEU A C 1
ATOM 768 O O . LEU A 1 96 ? -17.308 8.894 15.024 1.00 92.44 96 LEU A O 1
ATOM 772 N N . LYS A 1 97 ? -15.988 10.154 13.717 1.00 91.50 97 LYS A N 1
ATOM 773 C CA . LYS A 1 97 ? -15.431 11.021 14.773 1.00 91.50 97 LYS A CA 1
ATOM 774 C C . LYS A 1 97 ? -14.822 10.243 15.946 1.00 91.50 97 LYS A C 1
ATOM 776 O O . LYS A 1 97 ? -14.957 10.632 17.106 1.00 91.50 97 LYS A O 1
ATOM 781 N N . ILE A 1 98 ? -14.123 9.149 15.651 1.00 89.44 98 ILE A N 1
ATOM 782 C CA . ILE A 1 98 ? -13.559 8.260 16.673 1.00 89.44 98 ILE A CA 1
ATOM 783 C C . ILE A 1 98 ? -12.288 8.890 17.255 1.00 89.44 98 ILE A C 1
ATOM 785 O O . ILE A 1 98 ? -11.266 8.933 16.578 1.00 89.44 98 ILE A O 1
ATOM 789 N N . ASN A 1 99 ? -12.355 9.383 18.500 1.00 77.25 99 ASN A N 1
ATOM 790 C CA . ASN A 1 99 ? -11.239 9.725 19.409 1.00 77.25 99 ASN A CA 1
ATOM 791 C C . ASN A 1 99 ? -9.986 10.375 18.782 1.00 77.25 99 ASN A C 1
ATOM 793 O O . ASN A 1 99 ? -8.869 10.143 19.240 1.00 77.25 99 ASN A O 1
ATOM 797 N N . HIS A 1 100 ? -10.141 11.166 17.720 1.00 78.44 100 HIS A N 1
ATOM 798 C CA . HIS A 1 100 ? -9.029 11.687 16.917 1.00 78.44 100 HIS A CA 1
ATOM 799 C C . HIS A 1 100 ? -8.046 10.624 16.380 1.00 78.44 100 HIS A C 1
ATOM 801 O O . HIS A 1 100 ? -6.936 10.965 15.979 1.00 78.44 100 HIS A O 1
ATOM 807 N N . THR A 1 101 ? -8.428 9.344 16.311 1.00 84.81 101 THR A N 1
ATOM 808 C CA . THR A 1 101 ? -7.556 8.267 15.809 1.00 84.81 101 THR A CA 1
ATOM 809 C C . THR A 1 101 ? -7.249 8.409 14.318 1.00 84.81 101 THR A C 1
ATOM 811 O O . THR A 1 101 ? -6.217 7.923 13.867 1.00 84.81 101 THR A O 1
ATOM 814 N N . HIS A 1 102 ? -8.067 9.154 13.565 1.00 84.38 102 HIS A N 1
ATOM 815 C CA . HIS A 1 102 ? -7.742 9.566 12.195 1.00 84.38 102 HIS A CA 1
ATOM 816 C C . HIS A 1 102 ? -6.427 10.355 12.117 1.00 84.38 102 HIS A C 1
ATOM 818 O O . HIS A 1 102 ? -5.717 10.245 11.126 1.00 84.38 102 HIS A O 1
ATOM 824 N N . LEU A 1 103 ? -6.044 11.101 13.163 1.00 85.38 103 LEU A N 1
ATOM 825 C CA . LEU A 1 103 ? -4.757 11.800 13.184 1.00 85.38 103 LEU A CA 1
ATOM 826 C C . LEU A 1 103 ? -3.580 10.822 13.208 1.00 85.38 103 LEU A C 1
ATOM 828 O O . LEU A 1 103 ? -2.520 11.153 12.685 1.00 85.38 103 LEU A O 1
ATOM 832 N N . LEU A 1 104 ? -3.750 9.623 13.780 1.00 88.00 104 LEU A N 1
ATOM 833 C CA . LEU A 1 104 ? -2.713 8.587 13.772 1.00 88.00 104 LEU A CA 1
ATOM 834 C C . LEU A 1 104 ? -2.522 8.034 12.366 1.00 88.00 104 LEU A C 1
ATOM 836 O O . LEU A 1 104 ? -1.391 7.945 11.898 1.00 88.00 104 LEU A O 1
ATOM 840 N N . THR A 1 105 ? -3.617 7.721 11.669 1.00 86.12 105 THR A N 1
ATOM 841 C CA . THR A 1 105 ? -3.545 7.218 10.295 1.00 86.12 105 THR A CA 1
ATOM 842 C C . THR A 1 105 ? -3.088 8.310 9.325 1.00 86.12 105 THR A C 1
ATOM 844 O O . THR A 1 105 ? -2.279 8.029 8.451 1.00 86.12 105 THR A O 1
ATOM 847 N N . GLU A 1 106 ? -3.496 9.570 9.510 1.00 83.31 106 GLU A N 1
ATOM 848 C CA . GLU A 1 106 ? -2.951 10.714 8.767 1.00 83.31 106 GLU A CA 1
ATOM 849 C C . GLU A 1 106 ? -1.467 10.949 9.041 1.00 83.31 106 GLU A C 1
ATOM 851 O O . GLU A 1 106 ? -0.730 11.277 8.118 1.00 83.31 106 GLU A O 1
ATOM 856 N N . THR A 1 107 ? -1.019 10.835 10.293 1.00 81.69 107 THR A N 1
ATOM 857 C CA . THR A 1 107 ? 0.398 11.011 10.648 1.00 81.69 107 THR A CA 1
ATOM 858 C C . THR A 1 107 ? 1.228 9.888 10.054 1.00 81.69 107 THR A C 1
ATOM 860 O O . THR A 1 107 ? 2.253 10.164 9.442 1.00 81.69 107 THR A O 1
ATOM 863 N N . TYR A 1 108 ? 0.758 8.643 10.156 1.00 80.88 108 TYR A N 1
ATOM 864 C CA . TYR A 1 108 ? 1.370 7.505 9.483 1.00 80.88 108 TYR A CA 1
ATOM 865 C C . TYR A 1 108 ? 1.474 7.741 7.977 1.00 80.88 108 TYR A C 1
ATOM 867 O O . TYR A 1 108 ? 2.564 7.633 7.427 1.00 80.88 108 TYR A O 1
ATOM 875 N N . MET A 1 109 ? 0.382 8.166 7.332 1.00 76.31 109 MET A N 1
ATOM 876 C CA . MET A 1 109 ? 0.391 8.501 5.909 1.00 76.31 109 MET A CA 1
ATOM 877 C C . MET A 1 109 ? 1.343 9.653 5.602 1.00 76.31 109 MET A C 1
ATOM 879 O O . MET A 1 109 ? 2.161 9.497 4.726 1.00 76.31 109 MET A O 1
ATOM 883 N N . LYS A 1 110 ? 1.354 10.761 6.349 1.00 73.25 110 LYS A N 1
ATOM 884 C CA . LYS A 1 110 ? 2.277 11.892 6.117 1.00 73.25 110 LYS A CA 1
ATOM 885 C C . LYS A 1 110 ? 3.747 11.525 6.310 1.00 73.25 110 LYS A C 1
ATOM 887 O O . LYS A 1 110 ? 4.602 12.062 5.614 1.00 73.25 110 LYS A O 1
ATOM 892 N N . LEU A 1 111 ? 4.054 10.674 7.287 1.00 67.06 111 LEU A N 1
ATOM 893 C CA . LEU A 1 111 ? 5.415 10.195 7.533 1.00 67.06 111 LEU A CA 1
ATOM 894 C C . LEU A 1 111 ? 5.848 9.181 6.470 1.00 67.06 111 LEU A C 1
ATOM 896 O O . LEU A 1 111 ? 7.017 9.178 6.097 1.00 67.06 111 LEU A O 1
ATOM 900 N N . ARG A 1 112 ? 4.908 8.381 5.954 1.00 64.50 112 ARG A N 1
ATOM 901 C CA . ARG A 1 112 ? 5.111 7.510 4.791 1.00 64.50 112 ARG A CA 1
ATOM 902 C C . ARG A 1 112 ? 5.254 8.307 3.488 1.00 64.50 112 ARG A C 1
ATOM 904 O O . ARG A 1 112 ? 6.138 8.017 2.700 1.00 64.50 112 ARG A O 1
ATOM 911 N N . ASP A 1 113 ? 4.417 9.323 3.303 1.00 54.22 113 ASP A N 1
ATOM 912 C CA . ASP A 1 113 ? 4.299 10.203 2.133 1.00 54.22 113 ASP A CA 1
ATOM 913 C C . ASP A 1 113 ? 5.357 11.326 2.139 1.00 54.22 113 ASP A C 1
ATOM 915 O O . ASP A 1 113 ? 5.350 12.196 1.262 1.00 54.22 113 ASP A O 1
ATOM 919 N N . GLN A 1 114 ? 6.297 11.340 3.099 1.00 52.47 114 GLN A N 1
ATOM 920 C CA . GLN A 1 114 ? 7.561 12.044 2.882 1.00 52.47 114 GLN A CA 1
ATOM 921 C C . GLN A 1 114 ? 8.278 11.316 1.752 1.00 52.47 114 GLN A C 1
ATOM 923 O O . GLN A 1 114 ? 8.941 10.322 2.022 1.00 52.47 114 GLN A O 1
ATOM 928 N N . GLU A 1 115 ? 8.104 11.830 0.527 1.00 52.72 115 GLU A N 1
ATOM 929 C CA . GLU A 1 115 ? 8.631 11.311 -0.740 1.00 52.72 115 GLU A CA 1
ATOM 930 C C . GLU A 1 115 ? 9.895 10.476 -0.515 1.00 52.72 115 GLU A C 1
ATOM 932 O O . GLU A 1 115 ? 10.994 11.010 -0.300 1.00 52.72 115 GLU A O 1
ATOM 937 N N . THR A 1 116 ? 9.698 9.159 -0.449 1.00 69.44 116 THR A N 1
ATOM 938 C CA . THR A 1 116 ? 10.777 8.243 -0.109 1.00 69.44 116 THR A CA 1
ATOM 939 C C . THR A 1 116 ? 11.729 8.164 -1.297 1.00 69.44 116 THR A C 1
ATOM 941 O O . THR A 1 116 ? 11.359 8.458 -2.437 1.00 69.44 116 THR A O 1
ATOM 944 N N . GLU A 1 117 ? 12.971 7.732 -1.078 1.00 76.62 117 GLU A N 1
ATOM 945 C CA . GLU A 1 117 ? 13.875 7.460 -2.206 1.00 76.62 117 GLU A CA 1
ATOM 946 C C . GLU A 1 117 ? 13.269 6.427 -3.174 1.00 76.62 117 GLU A C 1
ATOM 948 O O . GLU A 1 117 ? 13.551 6.463 -4.371 1.00 76.62 117 GLU A O 1
ATOM 953 N N . TYR A 1 118 ? 12.380 5.552 -2.681 1.00 81.38 118 TYR A N 1
ATOM 954 C CA . TYR A 1 118 ? 11.608 4.634 -3.514 1.00 81.38 118 TYR A CA 1
ATOM 955 C C . TYR A 1 118 ? 10.579 5.362 -4.385 1.00 81.38 118 TYR A C 1
ATOM 957 O O . TYR A 1 118 ? 10.539 5.126 -5.589 1.00 81.38 118 TYR A O 1
ATOM 965 N N . ASP A 1 119 ? 9.810 6.300 -3.830 1.00 79.69 119 ASP A N 1
ATOM 966 C CA . ASP A 1 119 ? 8.837 7.084 -4.602 1.00 79.69 119 ASP A CA 1
ATOM 967 C C . ASP A 1 119 ? 9.527 7.944 -5.669 1.00 79.69 119 ASP A C 1
ATOM 969 O O . ASP A 1 119 ? 9.083 7.985 -6.821 1.00 79.69 119 ASP A O 1
ATOM 973 N N . ARG A 1 120 ? 10.671 8.563 -5.331 1.00 82.00 120 ARG A N 1
ATOM 974 C CA . ARG A 1 120 ? 11.505 9.287 -6.308 1.00 82.00 120 ARG A CA 1
ATOM 975 C C . ARG A 1 120 ? 12.043 8.365 -7.389 1.00 82.00 120 ARG A C 1
ATOM 977 O O . ARG A 1 120 ? 12.078 8.753 -8.559 1.00 82.00 120 ARG A O 1
ATOM 984 N N . PHE A 1 121 ? 12.445 7.152 -7.019 1.00 90.50 121 PHE A N 1
ATOM 985 C CA . PHE A 1 121 ? 12.860 6.134 -7.973 1.00 90.50 121 PHE A CA 1
ATOM 986 C C . PHE A 1 121 ? 11.714 5.749 -8.918 1.00 90.50 121 PHE A C 1
ATOM 988 O O . PHE A 1 121 ? 11.918 5.786 -10.130 1.00 90.50 121 PHE A O 1
ATOM 995 N N . LEU A 1 122 ? 10.511 5.450 -8.412 1.00 89.94 122 LEU A N 1
ATOM 996 C CA . LEU A 1 122 ? 9.358 5.101 -9.249 1.00 89.94 122 LEU A CA 1
ATOM 997 C C . LEU A 1 122 ? 8.976 6.252 -10.186 1.00 89.94 122 LEU A C 1
ATOM 999 O O . LEU A 1 122 ? 8.758 6.031 -11.378 1.00 89.94 122 LEU A O 1
ATOM 1003 N N . ALA A 1 123 ? 8.951 7.488 -9.682 1.00 83.12 123 ALA A N 1
ATOM 1004 C CA . ALA A 1 123 ? 8.679 8.671 -10.490 1.00 83.12 123 ALA A CA 1
ATOM 1005 C C . ALA A 1 123 ? 9.747 8.872 -11.579 1.00 83.12 123 ALA A C 1
ATOM 1007 O O . ALA A 1 123 ? 9.407 9.032 -12.755 1.00 83.12 123 ALA A O 1
ATOM 1008 N N . GLY A 1 124 ? 11.030 8.787 -11.217 1.00 89.56 124 GLY A N 1
ATOM 1009 C CA . GLY A 1 124 ? 12.152 8.904 -12.149 1.00 89.56 124 GLY A CA 1
ATOM 1010 C C . GLY A 1 124 ? 12.169 7.797 -13.201 1.00 89.56 124 GLY A C 1
ATOM 1011 O O . GLY A 1 124 ? 12.390 8.072 -14.377 1.00 89.56 124 GLY A O 1
ATOM 1012 N N . LEU A 1 125 ? 11.867 6.558 -12.810 1.00 94.69 125 LEU A N 1
ATOM 1013 C CA . LEU A 1 125 ? 11.748 5.431 -13.728 1.00 94.69 125 LEU A C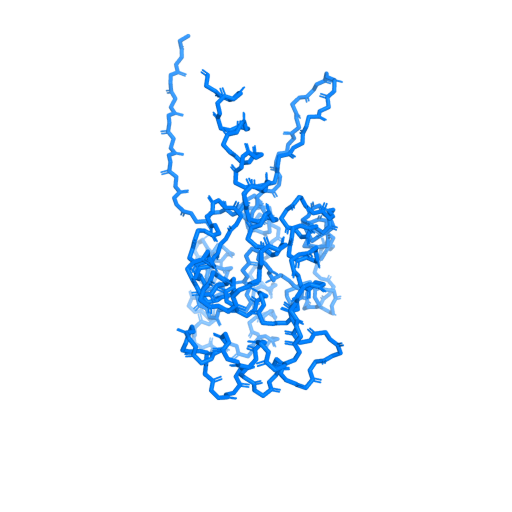A 1
ATOM 1014 C C . LEU A 1 125 ? 10.558 5.619 -14.677 1.00 94.69 125 LEU A C 1
ATOM 1016 O O . LEU A 1 125 ? 10.699 5.406 -15.881 1.00 94.69 125 LEU A O 1
ATOM 1020 N N . SER A 1 126 ? 9.412 6.077 -14.159 1.00 93.12 126 SER A N 1
ATOM 1021 C CA . SER A 1 126 ? 8.192 6.292 -14.948 1.00 93.12 126 SER A CA 1
ATOM 1022 C C . SER A 1 126 ? 8.382 7.288 -16.090 1.00 93.12 126 SER A C 1
ATOM 1024 O O . SER A 1 126 ? 7.794 7.110 -17.154 1.00 93.12 126 SER A O 1
ATOM 1026 N N . ALA A 1 127 ? 9.258 8.284 -15.915 1.00 93.31 127 ALA A N 1
ATOM 1027 C CA . ALA A 1 127 ? 9.575 9.273 -16.944 1.00 93.31 127 ALA A CA 1
ATOM 1028 C C . ALA A 1 127 ? 10.211 8.654 -18.206 1.00 93.31 127 ALA A C 1
ATOM 1030 O O . ALA A 1 127 ? 10.186 9.267 -19.273 1.00 93.31 127 ALA A O 1
ATOM 1031 N N . HIS A 1 128 ? 10.746 7.433 -18.106 1.00 94.31 128 HIS A N 1
ATOM 1032 C CA . HIS A 1 128 ? 11.313 6.685 -19.228 1.00 94.31 128 HIS A CA 1
ATOM 1033 C C . HIS A 1 128 ? 10.328 5.680 -19.854 1.00 94.31 128 HIS A C 1
ATOM 1035 O O . HIS A 1 128 ? 10.667 5.024 -20.842 1.00 94.31 128 HIS A O 1
ATOM 1041 N N . LEU A 1 129 ? 9.112 5.545 -19.312 1.00 93.69 129 LEU A N 1
ATOM 1042 C CA . LEU A 1 129 ? 8.112 4.584 -19.773 1.00 93.69 129 LEU A CA 1
ATOM 1043 C C . LEU A 1 129 ? 7.063 5.273 -20.651 1.00 93.69 129 LEU A C 1
ATOM 1045 O O . LEU A 1 129 ? 6.144 5.936 -20.174 1.00 93.69 129 LEU A O 1
ATOM 1049 N N . THR A 1 130 ? 7.179 5.087 -21.966 1.00 94.31 130 THR A N 1
ATOM 1050 C CA . THR A 1 130 ? 6.115 5.498 -22.895 1.00 94.31 130 THR A CA 1
ATOM 1051 C C . THR A 1 130 ? 4.900 4.584 -22.758 1.00 94.31 130 THR A C 1
ATOM 1053 O O . THR A 1 130 ? 5.043 3.412 -22.422 1.00 94.31 130 THR A O 1
ATOM 1056 N N . ILE A 1 131 ? 3.712 5.071 -23.127 1.00 92.19 131 ILE A N 1
ATOM 1057 C CA . ILE A 1 131 ? 2.458 4.295 -23.078 1.00 92.19 131 ILE A CA 1
ATOM 1058 C C . ILE A 1 131 ? 2.593 2.936 -23.785 1.00 92.19 131 ILE A C 1
ATOM 1060 O O . ILE A 1 131 ? 2.167 1.916 -23.253 1.00 92.19 131 ILE A O 1
ATOM 1064 N N . SER A 1 132 ? 3.223 2.908 -24.964 1.00 95.19 132 SER A N 1
ATOM 1065 C CA . SER A 1 132 ? 3.432 1.674 -25.735 1.00 95.19 132 SER A CA 1
ATOM 1066 C C . SER A 1 132 ? 4.309 0.665 -24.989 1.00 95.19 132 SER A C 1
ATOM 1068 O O . SER A 1 132 ? 3.996 -0.524 -24.953 1.00 95.19 132 SER A O 1
ATOM 1070 N N . ILE A 1 133 ? 5.384 1.133 -24.346 1.00 96.19 133 ILE A N 1
ATOM 1071 C CA . ILE A 1 133 ? 6.242 0.265 -23.535 1.00 96.19 133 ILE A CA 1
ATOM 1072 C C . ILE A 1 133 ? 5.521 -0.192 -22.268 1.00 96.19 133 ILE A C 1
ATOM 1074 O O . ILE A 1 133 ? 5.583 -1.370 -21.937 1.00 96.19 133 ILE A O 1
ATOM 1078 N N . THR A 1 134 ? 4.786 0.695 -21.601 1.00 96.75 134 THR A N 1
ATOM 1079 C CA . THR A 1 134 ? 3.982 0.357 -20.423 1.00 96.75 134 THR A CA 1
ATOM 1080 C C . THR A 1 134 ? 3.011 -0.788 -20.709 1.00 96.75 134 THR A C 1
ATOM 1082 O O . THR A 1 134 ? 2.936 -1.724 -19.922 1.00 96.75 134 THR A O 1
ATOM 1085 N N . VAL A 1 135 ? 2.313 -0.768 -21.850 1.00 95.81 135 VAL A N 1
ATOM 1086 C CA . VAL A 1 135 ? 1.404 -1.861 -22.242 1.00 95.81 135 VAL A CA 1
ATOM 1087 C C . VAL A 1 135 ? 2.159 -3.183 -22.400 1.00 95.81 135 VAL A C 1
ATOM 1089 O O . VAL A 1 135 ? 1.747 -4.192 -21.835 1.00 95.81 135 VAL A O 1
ATOM 1092 N N . LYS A 1 136 ? 3.301 -3.170 -23.095 1.00 96.56 136 LYS A N 1
ATOM 1093 C CA . LYS A 1 136 ? 4.141 -4.365 -23.265 1.00 96.56 136 LYS A CA 1
ATOM 1094 C C . LYS A 1 136 ? 4.673 -4.904 -21.935 1.00 96.56 136 LYS A C 1
ATOM 1096 O O . LYS A 1 136 ? 4.741 -6.114 -21.740 1.00 96.56 136 LYS A O 1
ATOM 1101 N N . LEU A 1 137 ? 5.035 -4.014 -21.013 1.00 97.12 137 LEU A N 1
ATOM 1102 C CA . LEU A 1 137 ? 5.450 -4.387 -19.664 1.00 97.12 137 LEU A CA 1
ATOM 1103 C C . LEU A 1 137 ? 4.284 -4.989 -18.873 1.00 97.12 137 LEU A C 1
ATOM 1105 O O . LEU A 1 137 ? 4.471 -6.007 -18.216 1.00 97.12 137 LEU A O 1
ATOM 1109 N N . CYS A 1 138 ? 3.070 -4.442 -18.979 1.00 97.19 138 CYS A N 1
ATOM 1110 C CA . CYS A 1 138 ? 1.892 -5.065 -18.378 1.00 97.19 138 CYS A CA 1
ATOM 1111 C C . CYS A 1 138 ? 1.665 -6.498 -18.879 1.00 97.19 138 CYS A C 1
ATOM 1113 O O . CYS A 1 138 ? 1.246 -7.345 -18.096 1.00 97.19 138 CYS A O 1
ATOM 1115 N N . ASP A 1 139 ? 1.914 -6.770 -20.162 1.00 95.50 139 ASP A N 1
ATOM 1116 C CA . ASP A 1 139 ? 1.843 -8.130 -20.705 1.00 95.50 139 ASP A CA 1
ATOM 1117 C C . ASP A 1 139 ? 2.949 -9.023 -20.129 1.00 95.50 139 ASP A C 1
ATOM 1119 O O . ASP A 1 139 ? 2.660 -10.126 -19.674 1.00 95.50 139 ASP A O 1
ATOM 1123 N N . ASN A 1 140 ? 4.188 -8.524 -20.074 1.00 96.19 140 ASN A N 1
ATOM 1124 C CA . ASN A 1 140 ? 5.339 -9.249 -19.525 1.00 96.19 140 ASN A CA 1
ATOM 1125 C C . ASN A 1 140 ? 5.169 -9.649 -18.054 1.00 96.19 140 ASN A C 1
ATOM 1127 O O . ASN A 1 140 ? 5.586 -10.728 -17.650 1.00 96.19 140 ASN A O 1
ATOM 1131 N N . PHE A 1 141 ? 4.555 -8.777 -17.255 1.00 95.00 141 PHE A N 1
ATOM 1132 C CA . PHE A 1 141 ? 4.307 -9.009 -15.831 1.00 95.00 141 PHE A CA 1
ATOM 1133 C C . PHE A 1 141 ? 2.937 -9.632 -15.541 1.00 95.00 141 PHE A C 1
ATOM 1135 O O . PHE A 1 141 ? 2.499 -9.620 -14.392 1.00 95.00 141 PHE A O 1
ATOM 1142 N N . GLU A 1 142 ? 2.247 -10.141 -16.567 1.00 95.00 142 GLU A N 1
ATOM 1143 C CA . GLU A 1 142 ? 0.945 -10.808 -16.436 1.00 95.00 142 GLU A CA 1
ATOM 1144 C C . GLU A 1 142 ? -0.093 -9.965 -15.666 1.00 95.00 142 GLU A C 1
ATOM 1146 O O . GLU A 1 142 ? -0.942 -10.471 -14.930 1.00 95.00 142 GLU A O 1
ATOM 1151 N N . VAL A 1 143 ? -0.047 -8.639 -15.838 1.00 91.75 143 VAL A N 1
ATOM 1152 C CA . VAL A 1 143 ? -1.004 -7.721 -15.214 1.00 91.75 143 VAL A CA 1
ATOM 1153 C C . VAL A 1 143 ? -2.404 -8.040 -15.745 1.00 91.75 143 VAL A C 1
ATOM 1155 O O . VAL A 1 143 ? -2.617 -8.142 -16.953 1.00 91.75 143 VAL A O 1
ATOM 1158 N N . THR A 1 144 ? -3.383 -8.185 -14.851 1.00 91.75 144 THR A N 1
ATOM 1159 C CA . THR A 1 144 ? -4.759 -8.542 -15.242 1.00 91.75 144 THR A CA 1
ATOM 1160 C C . THR A 1 144 ? -5.377 -7.510 -16.189 1.00 91.75 144 THR A C 1
ATOM 1162 O O . THR A 1 144 ? -5.073 -6.322 -16.100 1.00 91.75 144 THR A O 1
ATOM 1165 N N . ASP A 1 145 ? -6.322 -7.920 -17.040 1.00 92.88 145 ASP A N 1
ATOM 1166 C CA . ASP A 1 145 ? -6.996 -7.006 -17.980 1.00 92.88 145 ASP A CA 1
ATOM 1167 C C . ASP A 1 145 ? -7.690 -5.830 -17.279 1.00 92.88 145 ASP A C 1
ATOM 1169 O O . ASP A 1 145 ? -7.678 -4.695 -17.766 1.00 92.88 145 ASP A O 1
ATOM 1173 N N . LYS A 1 146 ? -8.251 -6.083 -16.089 1.00 90.94 146 LYS A N 1
ATOM 1174 C CA . LYS A 1 146 ? -8.835 -5.039 -15.242 1.00 90.94 146 LYS A CA 1
ATOM 1175 C C . LYS A 1 146 ? -7.784 -3.993 -14.865 1.00 90.94 146 LYS A C 1
ATOM 1177 O O . LYS A 1 146 ? -8.033 -2.801 -15.030 1.00 90.94 146 LYS A O 1
ATOM 1182 N N . ASN A 1 147 ? -6.616 -4.430 -14.398 1.00 85.50 147 ASN A N 1
ATOM 1183 C CA . ASN A 1 147 ? -5.543 -3.528 -13.989 1.00 85.50 147 ASN A CA 1
ATOM 1184 C C . ASN A 1 147 ? -4.885 -2.849 -15.197 1.00 85.50 147 ASN A C 1
ATOM 1186 O O . ASN A 1 147 ? -4.643 -1.647 -15.152 1.00 85.50 147 ASN A O 1
ATOM 1190 N N . LYS A 1 148 ? -4.706 -3.554 -16.320 1.00 93.56 148 LYS A N 1
ATOM 1191 C CA . LYS A 1 148 ? -4.253 -2.975 -17.597 1.00 93.56 148 LYS A CA 1
ATOM 1192 C C . LYS A 1 148 ? -5.133 -1.811 -18.041 1.00 93.56 148 LYS A C 1
ATOM 1194 O O . LYS A 1 148 ? -4.619 -0.779 -18.476 1.00 93.56 148 LYS A O 1
ATOM 1199 N N . LYS A 1 149 ? -6.458 -1.933 -17.903 1.00 90.81 149 LYS A N 1
ATOM 1200 C CA . LYS A 1 149 ? -7.391 -0.843 -18.220 1.00 90.81 149 LYS A CA 1
ATOM 1201 C C . LYS A 1 149 ? -7.184 0.371 -17.311 1.00 90.81 149 LYS A C 1
ATOM 1203 O O . LYS A 1 149 ? -7.202 1.499 -17.800 1.00 90.81 149 LYS A O 1
ATOM 1208 N N . THR A 1 150 ? -6.955 0.148 -16.019 1.00 86.88 150 THR A N 1
ATOM 1209 C CA . THR A 1 150 ? -6.626 1.218 -15.065 1.00 86.88 150 THR A CA 1
ATOM 1210 C C . THR A 1 150 ? -5.317 1.911 -15.440 1.00 86.88 150 THR A C 1
ATOM 1212 O O . THR A 1 150 ? -5.297 3.133 -15.569 1.00 86.88 150 THR A O 1
ATOM 1215 N N . VAL A 1 151 ? -4.258 1.138 -15.704 1.00 89.94 151 VAL A N 1
ATOM 1216 C CA . VAL A 1 151 ? -2.938 1.654 -16.094 1.00 89.94 151 VAL A CA 1
ATOM 1217 C C . VAL A 1 151 ? -3.033 2.516 -17.351 1.00 89.94 151 VAL A C 1
ATOM 1219 O O . VAL A 1 151 ? -2.554 3.648 -17.375 1.00 89.94 151 VAL A O 1
ATOM 1222 N N . THR A 1 152 ? -3.676 2.002 -18.399 1.00 89.81 152 THR A N 1
ATOM 1223 C CA . THR A 1 152 ? -3.755 2.678 -19.706 1.00 89.81 152 THR A CA 1
ATOM 1224 C C . THR A 1 152 ? -4.650 3.914 -19.706 1.00 89.81 152 THR A C 1
ATOM 1226 O O . THR A 1 152 ? -4.434 4.809 -20.518 1.00 89.81 152 THR A O 1
ATOM 1229 N N . SER A 1 153 ? -5.619 3.992 -18.790 1.00 87.06 153 SER A N 1
ATOM 1230 C CA . SER A 1 153 ? -6.509 5.155 -18.642 1.00 87.06 153 SER A CA 1
ATOM 1231 C C . SER A 1 153 ? -5.941 6.239 -17.711 1.00 87.06 153 SER A C 1
ATOM 1233 O O . SER A 1 153 ? -6.564 7.288 -17.544 1.00 87.06 153 SER A O 1
ATOM 1235 N N . SER A 1 154 ? -4.790 5.993 -17.075 1.00 90.25 154 SER A N 1
ATOM 1236 C CA . SER A 1 154 ? -4.145 6.937 -16.160 1.00 90.25 154 SER A CA 1
ATOM 1237 C C . SER A 1 154 ? -3.528 8.133 -16.894 1.00 90.25 154 SER A C 1
ATOM 1239 O O . SER A 1 154 ? -3.058 8.019 -18.023 1.00 90.25 154 SER A O 1
ATOM 1241 N N . GLN A 1 155 ? -3.455 9.279 -16.211 1.00 83.88 155 GLN A N 1
ATOM 1242 C CA . GLN A 1 155 ? -2.707 10.454 -16.680 1.00 83.88 155 GLN A CA 1
ATOM 1243 C C . GLN A 1 155 ? -1.191 10.201 -16.744 1.00 83.88 155 GLN A C 1
ATOM 1245 O O . GLN A 1 155 ? -0.494 10.836 -17.530 1.00 83.88 155 GLN A O 1
ATOM 1250 N N . ASN A 1 156 ? -0.679 9.255 -15.948 1.00 86.69 156 ASN A N 1
ATOM 1251 C CA . ASN A 1 156 ? 0.695 8.765 -16.032 1.00 86.69 156 ASN A CA 1
ATOM 1252 C C . ASN A 1 156 ? 0.689 7.225 -16.046 1.00 86.69 156 ASN A C 1
ATOM 1254 O O . ASN A 1 156 ? 0.777 6.592 -14.987 1.00 86.69 156 ASN A O 1
ATOM 1258 N N . PRO A 1 157 ? 0.569 6.604 -17.234 1.00 90.12 157 PRO A N 1
ATOM 1259 C CA . PRO A 1 157 ? 0.531 5.150 -17.355 1.00 90.12 157 PRO A CA 1
ATOM 1260 C C . PRO A 1 157 ? 1.799 4.464 -16.845 1.00 90.12 157 PRO A C 1
ATOM 1262 O O . PRO A 1 157 ? 1.708 3.402 -16.242 1.00 90.12 157 PRO A O 1
ATOM 1265 N N . GLY A 1 158 ? 2.978 5.068 -17.035 1.00 93.12 158 GLY A N 1
ATOM 1266 C CA . GLY A 1 158 ? 4.242 4.520 -16.536 1.00 93.12 158 GLY A CA 1
ATOM 1267 C C . GLY A 1 158 ? 4.249 4.370 -15.015 1.00 93.12 158 GLY A C 1
ATOM 1268 O O . GLY A 1 158 ? 4.535 3.291 -14.505 1.00 93.12 158 GLY A O 1
ATOM 1269 N N . LEU A 1 159 ? 3.870 5.426 -14.290 1.00 91.62 159 LEU A N 1
ATOM 1270 C CA . LEU A 1 159 ? 3.810 5.386 -12.828 1.00 91.62 159 LEU A CA 1
ATOM 1271 C C . LEU A 1 159 ? 2.698 4.456 -12.337 1.00 91.62 159 LEU A C 1
ATOM 1273 O O . LEU A 1 159 ? 2.920 3.665 -11.426 1.00 91.62 159 LEU A O 1
ATOM 1277 N N . SER A 1 160 ? 1.528 4.497 -12.981 1.00 88.25 160 SER A N 1
ATOM 1278 C CA . SER A 1 160 ? 0.403 3.626 -12.626 1.00 88.25 160 SER A CA 1
ATOM 1279 C C . SER A 1 160 ? 0.743 2.143 -12.793 1.00 88.25 160 SER A C 1
ATOM 1281 O O . SER A 1 160 ? 0.352 1.330 -11.958 1.00 88.25 160 SER A O 1
ATOM 1283 N N . PHE A 1 161 ? 1.505 1.781 -13.827 1.00 97.00 161 PHE A N 1
ATOM 1284 C CA . PHE A 1 161 ? 2.031 0.429 -13.998 1.00 97.00 161 PHE A CA 1
ATOM 1285 C C . PHE A 1 161 ? 2.979 0.035 -12.865 1.00 97.00 161 PHE A C 1
ATOM 1287 O O . PHE A 1 161 ? 2.792 -1.024 -12.272 1.00 97.00 161 PHE A O 1
ATOM 1294 N N . LEU A 1 162 ? 3.961 0.886 -12.549 1.00 94.25 162 LEU A N 1
ATOM 1295 C CA . LEU A 1 162 ? 4.945 0.610 -11.501 1.00 94.25 162 LEU A CA 1
ATOM 1296 C C . LEU A 1 162 ? 4.283 0.414 -10.130 1.00 94.25 162 LEU A C 1
ATOM 1298 O O . LEU A 1 162 ? 4.618 -0.530 -9.423 1.00 94.25 162 LEU A O 1
ATOM 1302 N N . GLN A 1 163 ? 3.291 1.242 -9.800 1.00 85.69 163 GLN A N 1
ATOM 1303 C CA . GLN A 1 163 ? 2.473 1.083 -8.593 1.00 85.69 163 GLN A CA 1
ATOM 1304 C C . GLN A 1 163 ? 1.671 -0.224 -8.613 1.00 85.69 163 GLN A C 1
ATOM 1306 O O . GLN A 1 163 ? 1.625 -0.936 -7.619 1.00 85.69 163 GLN A O 1
ATOM 1311 N N . THR A 1 164 ? 1.094 -0.587 -9.762 1.00 87.00 164 THR A N 1
ATOM 1312 C CA . THR A 1 164 ? 0.326 -1.835 -9.901 1.00 87.00 164 THR A CA 1
ATOM 1313 C C . THR A 1 164 ? 1.191 -3.068 -9.624 1.00 87.00 164 THR A C 1
ATOM 1315 O O . THR A 1 164 ? 0.746 -3.991 -8.950 1.00 87.00 164 THR A O 1
ATOM 1318 N N . ILE A 1 165 ? 2.427 -3.117 -10.130 1.00 89.31 165 ILE A N 1
ATOM 1319 C CA . ILE A 1 165 ? 3.308 -4.274 -9.906 1.00 89.31 165 ILE A CA 1
ATOM 1320 C C . ILE A 1 165 ? 3.944 -4.287 -8.502 1.00 89.31 165 ILE A C 1
ATOM 1322 O O . ILE A 1 165 ? 4.293 -5.364 -8.018 1.00 89.31 165 ILE A O 1
ATOM 1326 N N . ASP A 1 166 ? 4.064 -3.131 -7.838 1.00 82.94 166 ASP A N 1
ATOM 1327 C CA . ASP A 1 166 ? 4.395 -3.031 -6.406 1.00 82.94 166 ASP A CA 1
ATOM 1328 C C . ASP A 1 166 ? 3.247 -3.589 -5.547 1.00 82.94 166 ASP A C 1
ATOM 1330 O O . ASP A 1 166 ? 3.462 -4.462 -4.711 1.00 82.94 166 ASP A O 1
ATOM 1334 N N . GLU A 1 167 ? 1.996 -3.217 -5.846 1.00 81.81 167 GLU A N 1
ATOM 1335 C CA . GLU A 1 167 ? 0.801 -3.787 -5.201 1.00 81.81 167 GLU A CA 1
ATOM 1336 C C . GLU A 1 167 ? 0.674 -5.306 -5.416 1.00 81.81 167 GLU A C 1
ATOM 1338 O O . GLU A 1 167 ? 0.186 -6.025 -4.545 1.00 81.81 167 GLU A O 1
ATOM 1343 N N . MET A 1 168 ? 1.142 -5.815 -6.560 1.00 80.88 168 MET A N 1
ATOM 1344 C CA . MET A 1 168 ? 1.226 -7.253 -6.844 1.00 80.88 168 MET A CA 1
ATOM 1345 C C . MET A 1 168 ? 2.412 -7.946 -6.144 1.00 80.88 168 MET A C 1
ATOM 1347 O O . MET A 1 168 ? 2.563 -9.162 -6.265 1.00 80.88 168 MET A O 1
ATOM 1351 N N . GLY A 1 169 ? 3.276 -7.205 -5.442 1.00 75.19 169 GLY A N 1
ATOM 1352 C CA . GLY A 1 169 ? 4.463 -7.726 -4.756 1.00 75.19 169 GLY A CA 1
ATOM 1353 C C . GLY A 1 169 ? 5.585 -8.185 -5.694 1.00 75.19 169 GLY A C 1
ATOM 1354 O O . GLY A 1 169 ? 6.480 -8.932 -5.288 1.00 75.19 169 GLY A O 1
ATOM 1355 N N . ILE A 1 170 ? 5.549 -7.784 -6.968 1.00 82.19 170 ILE A N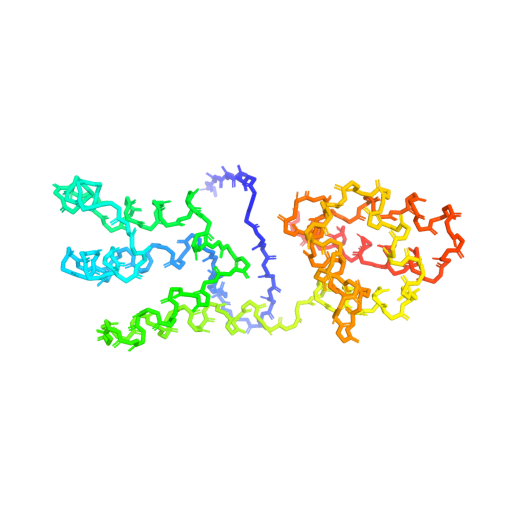 1
ATOM 1356 C CA . ILE A 1 170 ? 6.581 -8.135 -7.951 1.00 82.19 170 ILE A CA 1
ATOM 1357 C C . ILE A 1 170 ? 7.868 -7.377 -7.630 1.00 82.19 170 ILE A C 1
ATOM 1359 O O . ILE A 1 170 ? 8.941 -7.986 -7.630 1.00 82.19 170 ILE A O 1
ATOM 1363 N N . ILE A 1 171 ? 7.735 -6.087 -7.328 1.00 84.75 171 ILE A N 1
ATOM 1364 C CA . ILE A 1 171 ? 8.796 -5.212 -6.829 1.00 84.75 171 ILE A CA 1
ATOM 1365 C C . ILE A 1 171 ? 8.434 -4.702 -5.436 1.00 84.75 171 ILE A C 1
ATOM 1367 O O . ILE A 1 171 ? 7.296 -4.841 -5.008 1.00 84.75 171 ILE A O 1
ATOM 1371 N N . ASN A 1 172 ? 9.418 -4.151 -4.730 1.00 82.06 172 ASN A N 1
ATOM 1372 C CA . ASN A 1 172 ? 9.249 -3.431 -3.467 1.00 82.06 172 ASN A CA 1
ATOM 1373 C C . ASN A 1 172 ? 10.510 -2.571 -3.201 1.00 82.06 172 ASN A C 1
ATOM 1375 O O . ASN A 1 172 ? 11.498 -2.712 -3.930 1.00 82.06 172 ASN A O 1
ATOM 1379 N N . PRO A 1 173 ? 10.553 -1.734 -2.145 1.00 79.00 173 PRO A N 1
ATOM 1380 C CA . PRO A 1 173 ? 11.720 -0.893 -1.852 1.00 79.00 173 PRO A CA 1
ATOM 1381 C C . PRO A 1 173 ? 13.041 -1.652 -1.650 1.00 79.00 173 PRO A C 1
ATOM 1383 O O . PRO A 1 173 ? 14.122 -1.123 -1.879 1.00 79.00 173 PRO A O 1
ATOM 1386 N N . SER A 1 174 ? 12.989 -2.909 -1.204 1.00 75.50 174 SER A N 1
ATOM 1387 C CA . SER A 1 174 ? 14.198 -3.710 -0.982 1.00 75.50 174 SER A CA 1
ATOM 1388 C C . SER A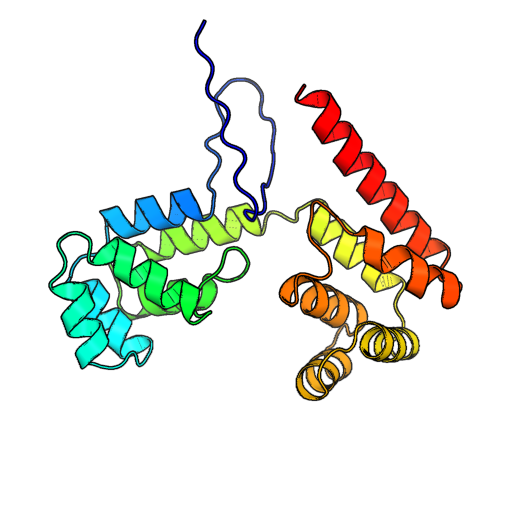 1 174 ? 14.671 -4.454 -2.228 1.00 75.50 174 SER A C 1
ATOM 1390 O O . SER A 1 174 ? 15.830 -4.877 -2.263 1.00 75.50 174 SER A O 1
ATOM 1392 N N . ASP A 1 175 ? 13.794 -4.649 -3.215 1.00 80.50 175 ASP A N 1
ATOM 1393 C CA . ASP A 1 175 ? 14.082 -5.411 -4.422 1.00 80.50 175 ASP A CA 1
ATOM 1394 C C . ASP A 1 175 ? 13.251 -4.933 -5.622 1.00 80.50 175 ASP A C 1
ATOM 1396 O O . ASP A 1 175 ? 12.044 -5.154 -5.726 1.00 80.50 175 ASP A O 1
ATOM 1400 N N . VAL A 1 176 ? 13.953 -4.319 -6.571 1.00 91.69 176 VAL A N 1
ATOM 1401 C CA . VAL A 1 176 ? 13.429 -3.877 -7.872 1.00 91.69 176 VAL A CA 1
ATOM 1402 C C . VAL A 1 176 ? 14.047 -4.662 -9.036 1.00 91.69 176 VAL A C 1
ATOM 1404 O O . VAL A 1 176 ? 13.878 -4.299 -10.198 1.00 91.69 176 VAL A O 1
ATOM 1407 N N . SER A 1 177 ? 14.792 -5.736 -8.750 1.00 90.44 177 SER A N 1
ATOM 1408 C CA . SER A 1 177 ? 15.610 -6.453 -9.740 1.00 90.44 177 SER A CA 1
ATOM 1409 C C . SER A 1 177 ? 14.797 -7.056 -10.884 1.00 90.44 177 SER A C 1
ATOM 1411 O O . SER A 1 177 ? 15.273 -7.088 -12.019 1.00 90.44 177 SER A O 1
ATOM 1413 N N . LYS A 1 178 ? 13.548 -7.464 -10.619 1.00 92.12 178 LYS A N 1
ATOM 1414 C CA . LYS A 1 178 ? 12.653 -8.068 -11.618 1.00 92.12 178 LYS A CA 1
ATOM 1415 C C . LYS A 1 178 ? 12.296 -7.135 -12.777 1.00 92.12 178 LYS A C 1
ATOM 1417 O O . LYS A 1 178 ? 11.886 -7.614 -13.826 1.00 92.12 178 LYS A O 1
ATOM 1422 N N . LEU A 1 179 ? 12.481 -5.823 -12.621 1.00 96.00 179 LEU A N 1
ATOM 1423 C CA . LEU A 1 179 ? 12.300 -4.858 -13.707 1.00 96.00 179 LEU A CA 1
ATOM 1424 C C . LEU A 1 179 ? 13.440 -4.874 -14.730 1.00 96.00 179 LEU A C 1
ATOM 1426 O O . LEU A 1 179 ? 13.243 -4.431 -15.857 1.00 96.00 179 LEU A O 1
ATOM 1430 N N . LYS A 1 180 ? 14.629 -5.362 -14.362 1.00 95.00 180 LYS A N 1
ATOM 1431 C CA . LYS A 1 180 ? 15.841 -5.188 -15.167 1.00 95.00 180 LYS A CA 1
ATOM 1432 C C . LYS A 1 180 ? 15.734 -5.863 -16.535 1.00 95.00 180 LYS A C 1
ATOM 1434 O O . LYS A 1 180 ? 15.866 -5.187 -17.549 1.00 95.00 180 LYS A O 1
ATOM 1439 N N . THR A 1 181 ? 15.446 -7.164 -16.562 1.00 94.88 181 THR A N 1
ATOM 1440 C CA . THR A 1 181 ? 15.418 -7.944 -17.808 1.00 94.88 181 THR A CA 1
ATOM 1441 C C . THR A 1 181 ? 14.369 -7.429 -18.802 1.00 94.88 181 THR A C 1
ATOM 1443 O O . THR A 1 181 ? 14.755 -7.132 -19.932 1.00 94.88 181 THR A O 1
ATOM 1446 N N . PRO A 1 182 ? 13.096 -7.187 -18.420 1.00 96.12 182 PRO A N 1
ATOM 1447 C CA . PRO A 1 182 ? 12.117 -6.639 -19.364 1.00 96.12 182 PRO A CA 1
ATOM 1448 C C . PRO A 1 182 ? 12.500 -5.256 -19.914 1.00 96.12 182 PRO A C 1
ATOM 1450 O O . PRO A 1 182 ? 12.238 -4.947 -21.075 1.00 96.12 182 PRO A O 1
ATOM 1453 N N . LEU A 1 183 ? 13.146 -4.405 -19.110 1.00 96.81 183 LEU A N 1
ATOM 1454 C CA . LEU A 1 183 ? 13.599 -3.089 -19.574 1.00 96.81 183 LEU A CA 1
ATOM 1455 C C . LEU A 1 183 ? 14.815 -3.179 -20.510 1.00 96.81 183 LEU A C 1
ATOM 1457 O O . LEU A 1 183 ? 14.911 -2.384 -21.448 1.00 96.81 183 LEU A O 1
ATOM 1461 N N . GLU A 1 184 ? 15.714 -4.142 -20.293 1.00 95.56 184 GLU A N 1
ATOM 1462 C CA . GLU A 1 184 ? 16.835 -4.441 -21.195 1.00 95.56 184 GLU A CA 1
ATOM 1463 C C . GLU A 1 184 ? 16.341 -4.963 -22.550 1.00 95.56 184 GLU A C 1
ATOM 1465 O O . GLU A 1 184 ? 16.783 -4.471 -23.587 1.00 95.56 184 GLU A O 1
ATOM 1470 N N . GLU A 1 185 ? 15.371 -5.883 -22.558 1.00 95.56 185 GLU A N 1
ATOM 1471 C CA . GLU A 1 185 ? 14.747 -6.405 -23.785 1.00 95.56 185 GLU A CA 1
ATOM 1472 C C . GLU A 1 185 ? 14.088 -5.298 -24.620 1.00 95.56 185 GLU A C 1
ATOM 1474 O O . GLU A 1 185 ? 14.107 -5.315 -25.856 1.00 95.56 185 GLU A O 1
ATOM 1479 N N . TYR A 1 186 ? 13.546 -4.281 -23.950 1.00 95.06 186 TYR A N 1
ATOM 1480 C CA . TYR A 1 186 ? 12.982 -3.096 -24.592 1.00 95.06 186 TYR A CA 1
ATOM 1481 C C . TYR A 1 186 ? 13.985 -1.967 -24.830 1.00 95.06 186 TYR A C 1
ATOM 1483 O O . TYR A 1 186 ? 13.585 -0.882 -25.253 1.00 95.06 186 TYR A O 1
ATOM 1491 N N . HIS A 1 187 ? 15.281 -2.228 -24.641 1.00 93.62 187 HIS A N 1
ATOM 1492 C CA . HIS A 1 187 ? 16.381 -1.296 -24.897 1.00 93.62 187 HIS A CA 1
ATOM 1493 C C . HIS A 1 187 ? 16.250 0.037 -24.135 1.00 93.62 187 HIS A C 1
ATOM 1495 O O . HIS A 1 187 ? 16.729 1.081 -24.586 1.00 93.62 187 HIS A O 1
ATOM 1501 N N . LEU A 1 188 ? 15.622 0.024 -22.953 1.00 95.25 188 LEU A N 1
ATOM 1502 C CA . LEU A 1 188 ? 15.432 1.209 -22.116 1.00 95.25 188 LEU A CA 1
ATOM 1503 C C . LEU A 1 188 ? 16.652 1.473 -21.225 1.00 95.25 188 LEU A C 1
ATOM 1505 O O . LEU A 1 188 ? 16.583 1.416 -19.999 1.00 95.25 188 LEU A O 1
ATOM 1509 N N . VAL A 1 189 ? 17.782 1.808 -21.847 1.00 93.31 189 VAL A N 1
ATOM 1510 C CA . VAL A 1 189 ? 19.084 1.966 -21.168 1.00 93.31 189 VAL A CA 1
ATOM 1511 C C . VAL A 1 189 ? 19.032 2.953 -19.993 1.00 93.31 189 VAL A C 1
ATOM 1513 O O . VAL A 1 189 ? 19.583 2.678 -18.930 1.00 93.31 189 VAL A O 1
ATOM 1516 N N . GLN A 1 190 ? 18.333 4.084 -20.143 1.00 92.56 190 GLN A N 1
ATOM 1517 C CA . GLN A 1 190 ? 18.196 5.076 -19.065 1.00 92.56 190 GLN A CA 1
ATOM 1518 C C . GLN A 1 190 ? 17.344 4.562 -17.893 1.00 92.56 190 GLN A C 1
ATOM 1520 O O . GLN A 1 190 ? 17.656 4.838 -16.737 1.00 92.56 190 GLN A O 1
ATOM 1525 N N . ALA A 1 191 ? 16.312 3.764 -18.175 1.00 94.88 191 ALA A N 1
ATOM 1526 C CA . ALA A 1 191 ? 15.479 3.136 -17.152 1.00 94.88 191 ALA A CA 1
ATOM 1527 C C . ALA A 1 191 ? 16.273 2.076 -16.365 1.00 94.88 191 ALA A C 1
ATOM 1529 O O . ALA A 1 191 ? 16.204 2.016 -15.139 1.00 94.88 191 ALA A O 1
ATOM 1530 N N . VAL A 1 192 ? 17.098 1.288 -17.062 1.00 96.12 192 VAL A N 1
ATOM 1531 C CA . VAL A 1 192 ? 18.002 0.307 -16.441 1.00 96.12 192 VAL A CA 1
ATOM 1532 C C . VAL A 1 192 ? 19.050 1.000 -15.562 1.00 96.12 192 VAL A C 1
ATOM 1534 O O . VAL A 1 192 ? 19.316 0.546 -14.450 1.00 96.12 192 VAL A O 1
ATOM 1537 N N . ALA A 1 193 ? 19.595 2.142 -15.995 1.00 93.88 193 ALA A N 1
ATOM 1538 C CA . ALA A 1 193 ? 20.511 2.935 -15.173 1.00 93.88 193 ALA A CA 1
ATOM 1539 C C . ALA A 1 193 ? 19.861 3.393 -13.853 1.00 93.88 193 ALA A C 1
ATOM 1541 O O . ALA A 1 193 ? 20.482 3.278 -12.798 1.00 93.88 193 ALA A O 1
ATOM 1542 N N . LYS A 1 194 ? 18.587 3.812 -13.880 1.00 92.62 194 LYS A N 1
ATOM 1543 C CA . LYS A 1 194 ? 17.836 4.188 -12.667 1.00 92.62 194 LYS A CA 1
ATOM 1544 C C . LYS A 1 194 ? 17.677 3.034 -11.678 1.00 92.62 194 LYS A C 1
ATOM 1546 O O . LYS A 1 194 ? 17.767 3.253 -10.473 1.00 92.62 194 LYS A O 1
ATOM 1551 N N . ILE A 1 195 ? 17.490 1.808 -12.172 1.00 94.44 195 ILE A N 1
ATOM 1552 C CA . ILE A 1 195 ? 17.461 0.606 -11.323 1.00 94.44 195 ILE A CA 1
ATOM 1553 C C . ILE A 1 195 ? 18.805 0.410 -10.627 1.00 94.44 195 ILE A C 1
ATOM 1555 O O . ILE A 1 195 ? 18.839 0.170 -9.422 1.00 94.44 195 ILE A O 1
ATOM 1559 N N . HIS A 1 196 ? 19.909 0.547 -11.361 1.00 93.25 196 HIS A N 1
ATOM 1560 C CA . HIS A 1 196 ? 21.246 0.399 -10.792 1.00 93.25 196 HIS A CA 1
ATOM 1561 C C . HIS A 1 196 ? 21.569 1.461 -9.739 1.00 93.25 196 HIS A C 1
ATOM 1563 O O . HIS A 1 196 ? 22.091 1.116 -8.680 1.00 93.25 196 HIS A O 1
ATOM 1569 N N . GLU A 1 197 ? 21.226 2.725 -10.002 1.00 91.50 197 GLU A N 1
ATOM 1570 C CA . GLU A 1 197 ? 21.375 3.825 -9.041 1.00 91.50 197 GLU A CA 1
ATOM 1571 C C . GLU A 1 197 ? 20.639 3.510 -7.731 1.00 91.50 197 GLU A C 1
ATOM 1573 O O . GLU A 1 197 ? 21.236 3.557 -6.654 1.00 91.50 197 GLU A O 1
ATOM 1578 N N . TYR A 1 198 ? 19.367 3.113 -7.828 1.00 87.69 198 TYR A N 1
ATOM 1579 C CA . TYR A 1 198 ? 18.548 2.796 -6.661 1.00 87.69 198 TYR A CA 1
ATOM 1580 C C . TYR A 1 198 ? 19.068 1.573 -5.893 1.00 87.69 198 TYR A C 1
ATOM 1582 O O . TYR A 1 198 ? 19.213 1.613 -4.674 1.00 87.69 198 TYR A O 1
ATOM 1590 N N . GLN A 1 199 ? 19.426 0.493 -6.591 1.00 87.12 199 GLN A N 1
ATOM 1591 C CA . GLN A 1 199 ? 19.960 -0.713 -5.951 1.00 87.12 199 GLN A CA 1
ATOM 1592 C C . GLN A 1 199 ? 21.299 -0.463 -5.250 1.00 87.12 199 GLN A C 1
ATOM 1594 O O . GLN A 1 199 ? 21.528 -0.999 -4.166 1.00 87.12 199 GLN A O 1
ATOM 1599 N N . SER A 1 200 ? 22.174 0.362 -5.833 1.00 87.25 200 SER A N 1
ATOM 1600 C CA . SER A 1 200 ? 23.436 0.743 -5.193 1.00 87.25 200 SER A CA 1
ATOM 1601 C C . SER A 1 200 ? 23.202 1.527 -3.901 1.00 87.25 200 SER A C 1
ATOM 1603 O O . SER A 1 200 ? 23.929 1.323 -2.928 1.00 87.25 200 SER A O 1
ATOM 1605 N N . LEU A 1 201 ? 22.191 2.402 -3.879 1.00 79.81 201 LEU A N 1
ATOM 1606 C CA . LEU A 1 201 ? 21.807 3.160 -2.689 1.00 79.81 201 LEU A CA 1
ATOM 1607 C C . LEU A 1 201 ? 21.304 2.223 -1.580 1.00 79.81 201 LEU A C 1
ATOM 1609 O O . LEU A 1 201 ? 21.836 2.237 -0.472 1.00 79.81 201 LEU A O 1
ATOM 1613 N N . VAL A 1 202 ? 20.358 1.338 -1.908 1.00 73.94 202 VAL A N 1
ATOM 1614 C CA . VAL A 1 202 ? 19.765 0.381 -0.956 1.00 73.94 202 VAL A CA 1
ATOM 1615 C C . VAL A 1 202 ? 20.812 -0.579 -0.373 1.00 73.94 202 VAL A C 1
ATOM 1617 O O . VAL A 1 202 ? 20.749 -0.927 0.807 1.00 73.94 202 VAL A O 1
ATOM 1620 N N . LEU A 1 203 ? 21.793 -1.021 -1.168 1.00 70.19 203 LEU A N 1
ATOM 1621 C CA . LEU A 1 203 ? 22.893 -1.865 -0.681 1.00 70.19 203 LEU A CA 1
ATOM 1622 C C . LEU A 1 203 ? 23.841 -1.100 0.253 1.00 70.19 203 LEU A C 1
ATOM 1624 O O . LEU A 1 203 ? 24.202 -1.619 1.308 1.00 70.19 203 LEU A O 1
ATOM 1628 N N . SER A 1 204 ? 24.184 0.147 -0.081 1.00 68.19 204 SER A N 1
ATOM 1629 C CA . SER A 1 204 ? 25.041 0.985 0.766 1.00 68.19 204 SER A CA 1
ATOM 1630 C C . SER A 1 204 ? 24.420 1.273 2.138 1.00 68.19 204 SER A C 1
ATOM 1632 O O . SER A 1 204 ? 25.145 1.385 3.126 1.00 68.19 204 SER A O 1
ATOM 1634 N N . GLU A 1 205 ? 23.095 1.401 2.223 1.00 58.56 205 GLU A N 1
ATOM 1635 C CA . GLU A 1 205 ? 22.386 1.605 3.493 1.00 58.56 205 GLU A CA 1
ATOM 1636 C C . GLU A 1 205 ? 22.381 0.345 4.373 1.00 58.56 205 GLU A C 1
ATOM 1638 O O . GLU A 1 205 ? 22.496 0.444 5.600 1.00 58.56 205 GLU A O 1
ATOM 1643 N N . LYS A 1 206 ? 22.321 -0.842 3.754 1.00 58.12 206 LYS A N 1
ATOM 1644 C CA . LYS A 1 206 ? 22.426 -2.137 4.448 1.00 58.12 206 LYS A CA 1
ATOM 1645 C C . LYS A 1 206 ? 23.819 -2.375 5.031 1.00 58.12 206 LYS A C 1
ATOM 1647 O O . LYS A 1 206 ? 23.932 -2.923 6.124 1.00 58.12 206 LYS A O 1
ATOM 1652 N N . ASP A 1 207 ? 24.867 -1.943 4.337 1.00 52.00 207 ASP A N 1
ATOM 1653 C CA . ASP A 1 207 ? 26.243 -2.071 4.830 1.00 52.00 207 ASP A CA 1
ATOM 1654 C C . ASP A 1 207 ? 26.574 -1.038 5.920 1.00 52.00 207 ASP A C 1
ATOM 1656 O O . ASP A 1 207 ? 27.347 -1.327 6.828 1.00 52.00 207 ASP A O 1
ATOM 1660 N N . ALA A 1 208 ? 25.948 0.145 5.894 1.00 48.00 208 ALA A N 1
ATOM 1661 C CA . ALA A 1 208 ? 26.131 1.186 6.911 1.00 48.00 208 ALA A CA 1
ATOM 1662 C C . ALA A 1 208 ? 25.436 0.892 8.258 1.00 48.00 208 ALA A C 1
ATOM 1664 O O . ALA A 1 208 ? 25.647 1.618 9.233 1.00 48.00 208 ALA A O 1
ATOM 1665 N N . THR A 1 209 ? 24.583 -0.133 8.308 1.00 46.94 209 THR A N 1
ATOM 1666 C CA . THR A 1 209 ? 23.848 -0.577 9.505 1.00 46.94 209 THR A CA 1
ATOM 1667 C C . THR A 1 209 ? 24.394 -1.881 10.107 1.00 46.94 209 THR A C 1
ATOM 1669 O O . THR A 1 209 ? 23.825 -2.382 11.079 1.00 46.94 209 THR A O 1
ATOM 1672 N N . ARG A 1 210 ? 25.502 -2.406 9.563 1.00 39.06 210 ARG A N 1
ATOM 1673 C CA . ARG A 1 210 ? 26.247 -3.573 10.061 1.00 39.06 210 ARG A C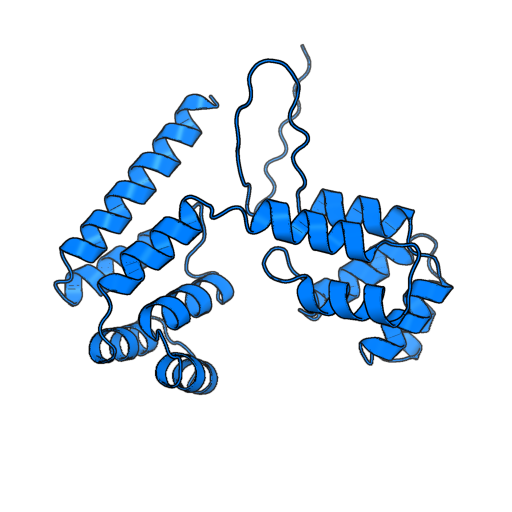A 1
ATOM 1674 C C . ARG A 1 210 ? 27.389 -3.172 10.991 1.00 39.06 210 ARG A C 1
ATOM 1676 O O . ARG A 1 210 ? 27.631 -3.945 11.944 1.00 39.06 210 ARG A O 1
#

Sequence (210 aa):
MHHLLMIEHGSQQVLKRTNGGFAYILTFRDLKEELSSKLTQTNCEDLGRYFSLPPDQVQNIITSTLYSENFLLALEERGYINPSNVNRLTAALTELKINHTHLLTETYMKLRDQETEYDRFLAGLSAHLTISITVKLCDNFEVTDKNKKTVTSSQNPGLSFLQTIDEMGIINPSDVSKLKTPLEEYHLVQAVAKIHEYQSLVLSEKDATR

Foldseek 3Di:
DDDDDDDDPDWDFFDDDDPDDDDDGCTPVNLLVVQQVQDALVNLQQVCVVVVPDNVVSVVLSPDPSNSSVSVVVCVVVVVDDLVDCVNVLVSCVVVVRPVSSVSVVVSCVVVPPCGVVNVLLVQLLVLADLVLLLVVCVVLVPDPVQSVVLNPDPRSSSSSVVSVVVVVVADLLGPPSVQVSCVVVVSVSSNVSVVVSNVVSVVVVVVVD

Secondary structure (DSSP, 8-state):
--------TT--------SSS------HHHHHHHHHHH--HHHHHHHHHHTT--HHHHHHHHTSTTHHHHHHHHHHHTTS-BTTB-HHHHHHHHHTT-TTTHHHHHHHHHHH-S--HHHHHHHHHHTT--HHHHHHHHHHTT--HHHHHHHHTSSSHHHHHHHHHHHTTSSBTTB-GGGHHHHHHTT-HHHHHHHHHHHHHHHHHHHTT-

Radius of gyration: 20.07 Å; chains: 1; bounding box: 49×27×52 Å